Protein AF-A0A8H4QJ33-F1 (afdb_monomer)

Secondary structure (DSSP, 8-state):
-HHHHHHHHHHHHHHHHTS-TT-HHHHHHHHHHHHHHHHHHHHHHHHHHHHTT-PPP---------PPP-------PPPPP------HHHHHHHHHHHHHHH--S-EEHHHHHHHHHHHHHS---HHHHHHHHHHHHHH-EE--S-HHHHHHHHHHHSTT---THHHHHHHHHHHHHT---HHHHHHHHHHHHHS---SSHHHHHHHHHHHHHHHHHHHHHHHH--HHHHHHHHHHHHHHH-GGGGGS---HHHHHHHHHHHHHHHHHHHHHHHHHHHHHHHTHHHHH-TTT-----TTT---SS-TTHHHHHHHHHHHSPPPPHHHHHHHHHHHHHHHHHHS-HHHHHHHHHHHHHS---

Sequence (361 aa):
MAASLQAARDEITASIQALPPDSTPGKKQAIKSLFILSKSVYRHMSRVLQESGIEEPPSEVGEEGPHQETAEDHDSDPPAEERDERSQPQKIYDDALAIYNEKDNAITMDEFITILVQNNAVRTTLAVKETMGLVYLLRGYWGGDDVEDLRKKITSRLSADRTIAHDEVYSKSITNESNNDVVDKLLTREKIMVQCEHGSILSGFLNAVLGSIQCICFAKEWAKLHKREKRDFVEKAFEQYDPDFLSEAEDDTVIARKKVFKNRHKKVITSRNELLKMFEKFHCAVLMDPYWMPKASYELGGLGRTKHFAATWDLISTNCDDLSYEEAERNQDAFTQVMDVLLSKDAYLYIRRFLQQNPYM

Organism: NCBI:txid84607

Radius of gyration: 24.25 Å; Cα contacts (8 Å, |Δi|>4): 284; chains: 1; bounding box: 64×66×58 Å

pLDDT: mean 79.23, std 17.55, range [32.62, 97.12]

Mean predicted aligned error: 13.38 Å

Foldseek 3Di:
DVVVVVVLVVVLVVVVVPQDDDDPVSVVVNVVVVVVVVVVVVVVVCVVCVVVVNDDDDDPPDDPDDDDDDDDDDDDDDPDDPPPPPDLLNVLLVLLVVVLVVPLAAQELLNLLVQLVVVVVDDDDQSVLSSVLSNNLSRFHFADPDLVVSLVSCPPSFPPDLDPQVVVLVVLVVVLVPDPPLLVSLVSLLCSLVPQDAPGSLSLLSSLLSNLLSLLVSLVSVVVDDPVSVVVSLVVNLCVVPVCLVVDDDDPVVVVSSVLLVLLVVLSSVLSVLSNVSCLQRNLSLSSRPSNGADRDSVVSDGSHDPCVVVSSVCCVPPPDGDDPVSNVSNVVNNLSVCVSRDDPSSSVSVVVSCVVPPHD

Solvent-accessible surface area (backbone atoms only — not comparable to full-atom values): 21037 Å² total; per-residue (Å²): 110,73,73,60,58,48,52,55,50,52,55,51,52,54,59,60,70,70,55,75,92,90,42,78,68,52,55,58,50,51,52,51,49,52,52,54,46,50,55,49,52,49,54,50,49,54,49,56,35,51,75,66,73,45,82,75,76,88,78,84,78,79,78,88,69,91,79,78,91,78,90,84,88,88,87,82,81,75,85,77,72,90,66,78,80,65,51,68,31,54,47,43,49,53,56,18,50,54,56,31,73,77,46,86,56,52,38,39,59,72,54,49,57,49,48,60,54,45,69,77,70,55,94,70,55,54,62,58,44,47,25,53,41,49,31,45,50,74,40,29,39,38,55,72,97,46,68,66,58,51,43,52,56,49,29,87,77,57,56,92,48,85,68,74,68,62,59,59,54,46,52,53,49,59,57,42,73,71,47,86,51,64,58,62,33,48,52,49,46,54,52,58,61,71,69,66,82,64,94,29,71,64,44,44,48,53,52,32,37,52,37,40,51,48,33,34,54,44,34,64,50,57,70,71,50,51,78,62,58,54,47,57,38,54,51,58,52,45,46,71,74,42,62,66,59,83,79,51,78,94,42,74,68,53,52,50,52,54,51,54,49,52,56,24,48,53,50,34,56,49,54,22,46,50,52,36,54,46,31,71,54,49,40,41,29,49,59,67,38,85,62,63,46,81,54,46,39,81,83,79,58,45,61,77,61,51,99,41,47,69,60,30,48,53,49,46,71,70,73,45,82,72,64,52,71,69,54,48,51,39,15,40,50,24,48,50,54,54,39,65,68,73,46,55,74,67,53,39,51,52,53,52,52,50,44,73,76,57,61,90,130

Structure (mmCIF, N/CA/C/O backbone):
data_AF-A0A8H4QJ33-F1
#
_entry.id   AF-A0A8H4QJ33-F1
#
loop_
_atom_site.group_PDB
_atom_site.id
_atom_site.type_symbol
_atom_site.label_atom_id
_atom_site.label_alt_id
_atom_site.label_comp_id
_atom_site.label_asym_id
_atom_site.label_entity_id
_atom_site.label_seq_id
_atom_site.pdbx_PDB_ins_code
_atom_site.Cartn_x
_atom_site.Cartn_y
_atom_site.Cartn_z
_atom_site.occupancy
_atom_site.B_iso_or_equiv
_atom_site.auth_seq_id
_atom_site.auth_comp_id
_atom_site.auth_asym_id
_atom_site.auth_atom_id
_atom_site.pdbx_PDB_model_num
ATOM 1 N N . MET A 1 1 ? 19.695 -24.576 31.563 1.00 54.72 1 MET A N 1
ATOM 2 C CA . MET A 1 1 ? 19.458 -23.501 30.572 1.00 54.72 1 MET A CA 1
ATOM 3 C C . MET A 1 1 ? 20.459 -22.346 30.703 1.00 54.72 1 MET A C 1
ATOM 5 O O . MET A 1 1 ? 21.390 -22.322 29.914 1.00 54.72 1 MET A O 1
ATOM 9 N N . ALA A 1 2 ? 20.355 -21.449 31.698 1.00 51.28 2 ALA A N 1
ATOM 10 C CA . ALA A 1 2 ? 21.180 -20.225 31.777 1.00 51.28 2 ALA A CA 1
ATOM 11 C C . ALA A 1 2 ? 22.707 -20.440 31.643 1.00 51.28 2 ALA A C 1
ATOM 13 O O . ALA A 1 2 ? 23.344 -19.774 30.834 1.00 51.28 2 ALA A O 1
ATOM 14 N N . ALA A 1 3 ? 23.285 -21.416 32.355 1.00 57.72 3 ALA A N 1
ATOM 15 C CA . ALA A 1 3 ? 24.723 -21.710 32.284 1.00 57.72 3 ALA A CA 1
ATOM 16 C C . ALA A 1 3 ? 25.202 -22.195 30.895 1.00 57.72 3 ALA A C 1
ATOM 18 O O . ALA A 1 3 ? 26.327 -21.913 30.500 1.00 57.72 3 ALA A O 1
ATOM 19 N N . SER A 1 4 ? 24.345 -22.887 30.137 1.00 56.19 4 SER A N 1
ATOM 20 C CA . SER A 1 4 ? 24.660 -23.378 28.784 1.00 56.19 4 SER A CA 1
ATOM 21 C C . SER A 1 4 ? 24.602 -22.249 27.747 1.00 56.19 4 SER A C 1
ATOM 23 O O . SER A 1 4 ? 25.496 -22.139 26.910 1.00 56.19 4 SER A O 1
ATOM 25 N N . LEU A 1 5 ? 23.618 -21.348 27.861 1.00 52.12 5 LEU A N 1
ATOM 26 C CA . LEU A 1 5 ? 23.546 -20.138 27.032 1.00 52.12 5 LEU A CA 1
ATOM 27 C C . LEU A 1 5 ? 24.722 -19.188 27.299 1.00 52.12 5 LEU A C 1
ATOM 29 O O . LEU A 1 5 ? 25.240 -18.581 26.365 1.00 52.12 5 LEU A O 1
ATOM 33 N N . GLN A 1 6 ? 25.170 -19.089 28.555 1.00 60.59 6 GLN A N 1
ATOM 34 C CA . GLN A 1 6 ? 26.344 -18.296 28.913 1.00 60.59 6 GLN A CA 1
ATOM 35 C C . GLN A 1 6 ? 27.631 -18.898 28.322 1.00 60.59 6 GLN A C 1
ATOM 37 O O . GLN A 1 6 ? 28.373 -18.176 27.665 1.00 60.59 6 GLN A O 1
ATOM 42 N N . ALA A 1 7 ? 27.842 -20.216 28.430 1.00 66.12 7 ALA A N 1
ATOM 43 C CA . ALA A 1 7 ? 28.990 -20.883 27.808 1.00 66.12 7 ALA A CA 1
ATOM 44 C C . ALA A 1 7 ? 29.045 -20.672 26.279 1.00 66.12 7 ALA A C 1
ATOM 46 O O . ALA A 1 7 ? 30.092 -20.307 25.746 1.00 66.12 7 ALA A O 1
ATOM 47 N N . ALA A 1 8 ? 27.909 -20.807 25.583 1.00 58.03 8 ALA A N 1
ATOM 48 C CA . ALA A 1 8 ? 27.827 -20.543 24.144 1.00 58.03 8 ALA A CA 1
ATOM 49 C C . ALA A 1 8 ? 28.127 -19.070 23.793 1.00 58.03 8 ALA A C 1
ATOM 51 O O . ALA A 1 8 ? 28.795 -18.784 22.799 1.00 58.03 8 ALA A O 1
ATOM 52 N N . ARG A 1 9 ? 27.670 -18.117 24.617 1.00 61.12 9 ARG A N 1
ATOM 53 C CA . ARG A 1 9 ? 27.972 -16.683 24.459 1.00 61.12 9 ARG A CA 1
ATOM 54 C C . ARG A 1 9 ? 29.461 -16.378 24.638 1.00 61.12 9 ARG A C 1
ATOM 56 O O . ARG A 1 9 ? 30.003 -15.542 23.910 1.00 61.12 9 ARG A O 1
ATOM 63 N N . ASP A 1 10 ? 30.114 -17.033 25.588 1.00 67.88 10 ASP A N 1
ATOM 64 C CA . ASP A 1 10 ? 31.530 -16.810 25.880 1.00 67.88 10 ASP A CA 1
ATOM 65 C C . ASP A 1 10 ? 32.419 -17.395 24.764 1.00 67.88 10 ASP A C 1
ATOM 67 O O . ASP A 1 10 ? 33.342 -16.723 24.297 1.00 67.88 10 ASP A O 1
ATOM 71 N N . GLU A 1 11 ? 32.060 -18.564 24.219 1.00 67.38 11 GLU A N 1
ATOM 72 C CA . GLU A 1 11 ? 32.696 -19.166 23.033 1.00 67.38 11 GLU A CA 1
ATOM 73 C C . GLU A 1 11 ? 32.548 -18.289 21.770 1.00 67.38 11 GLU A C 1
ATOM 75 O O . GLU A 1 11 ? 33.516 -18.088 21.027 1.00 67.38 11 GLU A O 1
ATOM 80 N N . ILE A 1 12 ? 31.367 -17.690 21.555 1.00 57.34 12 ILE A N 1
ATOM 81 C CA . ILE A 1 12 ? 31.127 -16.694 20.491 1.00 57.34 12 ILE A CA 1
ATOM 82 C C . ILE A 1 12 ? 32.044 -15.481 20.662 1.00 57.34 12 ILE A C 1
ATOM 84 O O . ILE A 1 12 ? 32.673 -15.032 19.702 1.00 57.34 12 ILE A O 1
ATOM 88 N N . THR A 1 13 ? 32.116 -14.945 21.880 1.00 62.53 13 THR A N 1
ATOM 89 C CA . THR A 1 13 ? 32.862 -13.716 22.175 1.00 62.53 13 THR A CA 1
ATOM 90 C C . THR A 1 13 ? 34.360 -13.922 21.940 1.00 62.53 13 THR A C 1
ATOM 92 O O . THR A 1 13 ? 34.984 -13.113 21.252 1.00 62.53 13 THR A O 1
ATOM 95 N N . ALA A 1 14 ? 34.913 -15.047 22.404 1.00 69.75 14 ALA A N 1
ATOM 96 C CA . ALA A 1 14 ? 36.293 -15.444 22.133 1.00 69.75 14 ALA A CA 1
ATOM 97 C C . ALA A 1 14 ? 36.563 -15.645 20.628 1.00 69.75 14 ALA A C 1
ATOM 99 O O . ALA A 1 14 ? 37.564 -15.152 20.106 1.00 69.75 14 ALA A O 1
ATOM 100 N N . SER A 1 15 ? 35.648 -16.302 19.905 1.00 62.09 15 SER A N 1
ATOM 101 C CA . SER A 1 15 ? 35.792 -16.556 18.462 1.00 62.09 15 SER A CA 1
ATOM 102 C C . SER A 1 15 ? 35.784 -15.276 17.620 1.00 62.09 15 SER A C 1
ATOM 104 O O . SER A 1 15 ? 36.485 -15.200 16.614 1.00 62.09 15 SER A O 1
ATOM 106 N N . ILE A 1 16 ? 35.015 -14.258 18.024 1.00 56.84 16 ILE A N 1
ATOM 107 C CA . ILE A 1 16 ? 34.988 -12.946 17.360 1.00 56.84 16 ILE A CA 1
ATOM 108 C C . ILE A 1 16 ? 36.262 -12.148 17.677 1.00 56.84 16 ILE A C 1
ATOM 110 O O . ILE A 1 16 ? 36.836 -11.540 16.776 1.00 56.84 16 ILE A O 1
ATOM 114 N N . GLN A 1 17 ? 36.732 -12.177 18.928 1.00 69.12 17 GLN A N 1
ATOM 115 C CA . GLN A 1 17 ? 37.957 -11.481 19.351 1.00 69.12 17 GLN A CA 1
ATOM 116 C C . GLN A 1 17 ? 39.239 -12.066 18.734 1.00 69.12 17 GLN A C 1
ATOM 118 O O . GLN A 1 17 ? 40.236 -11.357 18.620 1.00 69.12 17 GLN A O 1
ATOM 123 N N . ALA A 1 18 ? 39.218 -13.331 18.306 1.00 68.62 18 ALA A N 1
ATOM 124 C CA . ALA A 1 18 ? 40.344 -13.994 17.648 1.00 68.62 18 ALA A CA 1
ATOM 125 C C . ALA A 1 18 ? 40.516 -13.641 16.151 1.00 68.62 18 ALA A C 1
ATOM 127 O O . ALA A 1 18 ? 41.489 -14.077 15.533 1.00 68.62 18 ALA A O 1
ATOM 128 N N . LEU A 1 19 ? 39.595 -12.883 15.541 1.00 56.78 19 LEU A N 1
ATOM 129 C CA . LEU A 1 19 ? 39.670 -12.526 14.119 1.00 56.78 19 LEU A CA 1
ATOM 130 C C . LEU A 1 19 ? 40.544 -11.275 13.890 1.00 56.78 19 LEU A C 1
ATOM 132 O O . LEU A 1 19 ? 40.296 -10.240 14.511 1.00 56.78 19 LEU A O 1
ATOM 136 N N . PRO A 1 20 ? 41.532 -11.312 12.970 1.00 60.28 20 PRO A N 1
ATOM 137 C CA . PRO A 1 20 ? 42.346 -10.141 12.652 1.00 60.28 20 PRO A CA 1
ATOM 138 C C . PRO A 1 20 ? 41.511 -9.068 11.920 1.00 60.28 20 PRO A C 1
ATOM 140 O O . PRO A 1 20 ? 40.704 -9.419 11.052 1.00 60.28 20 PRO A O 1
ATOM 143 N N . PRO A 1 21 ? 41.715 -7.769 12.219 1.00 54.47 21 PRO A N 1
ATOM 144 C CA . PRO A 1 21 ? 40.775 -6.705 11.846 1.00 54.47 21 PRO A CA 1
ATOM 145 C C . PRO A 1 21 ? 40.617 -6.464 10.334 1.00 54.47 21 PRO A C 1
ATOM 147 O O . PRO A 1 21 ? 39.523 -6.115 9.894 1.00 54.47 21 PRO A O 1
ATOM 150 N N . ASP A 1 22 ? 41.661 -6.701 9.530 1.00 55.06 22 ASP A N 1
ATOM 151 C CA . ASP A 1 22 ? 41.742 -6.229 8.135 1.00 55.06 22 ASP A CA 1
ATOM 152 C C . ASP A 1 22 ? 41.846 -7.349 7.083 1.00 55.06 22 ASP A C 1
ATOM 154 O O . ASP A 1 22 ? 42.690 -7.317 6.187 1.00 55.06 22 ASP A O 1
ATOM 158 N N . SER A 1 23 ? 40.969 -8.360 7.144 1.00 47.09 23 SER A N 1
ATOM 159 C CA . SER A 1 23 ? 40.828 -9.317 6.033 1.00 47.09 23 SER A CA 1
ATOM 160 C C . SER A 1 23 ? 39.389 -9.433 5.514 1.00 47.09 23 SER A C 1
ATOM 162 O O . SER A 1 23 ? 38.481 -9.949 6.167 1.00 47.09 23 SER A O 1
ATOM 164 N N . THR A 1 24 ? 39.174 -8.997 4.270 1.00 52.69 24 THR A N 1
ATOM 165 C CA . THR A 1 24 ? 37.904 -9.155 3.538 1.00 52.69 24 THR A CA 1
ATOM 166 C C . THR A 1 24 ? 37.461 -10.625 3.393 1.00 52.69 24 THR A C 1
ATOM 168 O O . THR A 1 24 ? 36.260 -10.885 3.518 1.00 52.69 24 THR A O 1
ATOM 171 N N . PRO A 1 25 ? 38.371 -11.614 3.214 1.00 46.88 25 PRO A N 1
ATOM 172 C CA . PRO A 1 25 ? 38.032 -13.037 3.335 1.00 46.88 25 PRO A CA 1
ATOM 173 C C . PRO A 1 25 ? 37.468 -13.410 4.716 1.00 46.88 25 PRO A C 1
ATOM 175 O O . PRO A 1 25 ? 36.503 -14.174 4.802 1.00 46.88 25 PRO A O 1
ATOM 178 N N . GLY A 1 26 ? 38.003 -12.806 5.785 1.00 53.81 26 GLY A N 1
ATOM 179 C CA . GLY A 1 26 ? 37.569 -13.011 7.165 1.00 53.81 26 GLY A CA 1
ATOM 180 C C . GLY A 1 26 ? 36.094 -12.684 7.393 1.00 53.81 26 GLY A C 1
ATOM 181 O O . GLY A 1 26 ? 35.422 -13.432 8.094 1.00 53.81 26 GLY A O 1
ATOM 182 N N . LYS A 1 27 ? 35.531 -11.659 6.732 1.00 54.12 27 LYS A N 1
ATOM 183 C CA . LYS A 1 27 ? 34.088 -11.351 6.837 1.00 54.12 27 LYS A CA 1
ATOM 184 C C . LYS A 1 27 ? 33.202 -12.470 6.278 1.00 54.12 27 LYS A C 1
ATOM 186 O O . LYS A 1 27 ? 32.233 -12.853 6.929 1.00 54.12 27 LYS A O 1
ATOM 191 N N . LYS A 1 28 ? 33.537 -13.048 5.116 1.00 51.91 28 LYS A N 1
ATOM 192 C CA . LYS A 1 28 ? 32.779 -14.189 4.556 1.00 51.91 28 LYS A CA 1
ATOM 193 C C . LYS A 1 28 ? 32.903 -15.433 5.438 1.00 51.91 28 LYS A C 1
ATOM 195 O O . LYS A 1 28 ? 31.918 -16.142 5.633 1.00 51.91 28 LYS A O 1
ATOM 200 N N . GLN A 1 29 ? 34.087 -15.680 5.998 1.00 55.84 29 GLN A N 1
ATOM 201 C CA . GLN A 1 29 ? 34.311 -16.815 6.891 1.00 55.84 29 GLN A CA 1
ATOM 202 C C . GLN A 1 29 ? 33.610 -16.630 8.248 1.00 55.84 29 GLN A C 1
ATOM 204 O O . GLN A 1 29 ? 32.976 -17.568 8.717 1.00 55.84 29 GLN A O 1
ATOM 209 N N . ALA A 1 30 ? 33.604 -15.420 8.814 1.00 57.41 30 ALA A N 1
ATOM 210 C CA . ALA A 1 30 ? 32.855 -15.076 10.023 1.00 57.41 30 ALA A CA 1
ATOM 211 C C . ALA A 1 30 ? 31.337 -15.229 9.832 1.00 57.41 30 ALA A C 1
ATOM 213 O O . ALA A 1 30 ? 30.679 -15.830 10.676 1.00 57.41 30 ALA A O 1
ATOM 214 N N . ILE A 1 31 ? 30.782 -14.774 8.700 1.00 60.31 31 ILE A N 1
ATOM 215 C CA . ILE A 1 31 ? 29.364 -14.989 8.353 1.00 60.31 31 ILE A CA 1
ATOM 216 C C . ILE A 1 31 ? 29.055 -16.490 8.235 1.00 60.31 31 ILE A C 1
ATOM 218 O O . ILE A 1 31 ? 28.048 -16.953 8.771 1.00 60.31 31 ILE A O 1
ATOM 222 N N . LYS A 1 32 ? 29.933 -17.276 7.595 1.00 61.69 32 LYS A N 1
ATOM 223 C CA . LYS A 1 32 ? 29.770 -18.734 7.487 1.00 61.69 32 LYS A CA 1
ATOM 224 C C . LYS A 1 32 ? 29.822 -19.419 8.859 1.00 61.69 32 LYS A C 1
ATOM 226 O O . LYS A 1 32 ? 28.987 -20.279 9.126 1.00 61.69 32 LYS A O 1
ATOM 231 N N . SER A 1 33 ? 30.738 -19.014 9.740 1.00 59.06 33 SER A N 1
ATOM 232 C CA . SER A 1 33 ? 30.821 -19.514 11.119 1.00 59.06 33 SER A CA 1
ATOM 233 C C . SER A 1 33 ? 29.584 -19.141 11.939 1.00 59.06 33 SER A C 1
ATOM 235 O O . SER A 1 33 ? 29.013 -20.013 12.583 1.00 59.06 33 SER A O 1
ATOM 237 N N . LEU A 1 34 ? 29.104 -17.894 11.857 1.00 58.44 34 LEU A N 1
ATOM 238 C CA . LEU A 1 34 ? 27.863 -17.450 12.506 1.00 58.44 34 LEU A CA 1
ATOM 239 C C . LEU A 1 34 ? 26.637 -18.241 12.020 1.00 58.44 34 LEU A C 1
ATOM 241 O O . LEU A 1 34 ? 25.768 -18.565 12.824 1.00 58.44 34 LEU A O 1
ATOM 245 N N . PHE A 1 35 ? 26.574 -18.595 10.733 1.00 60.53 35 PHE A N 1
ATOM 246 C CA . PHE A 1 35 ? 25.488 -19.400 10.162 1.00 60.53 35 PHE A CA 1
ATOM 247 C C . PHE A 1 35 ? 25.551 -20.883 10.570 1.00 60.53 35 PHE A C 1
ATOM 249 O O . PHE A 1 35 ? 24.529 -21.492 10.884 1.00 60.53 35 PHE A O 1
ATOM 256 N N . ILE A 1 36 ? 26.749 -21.475 10.610 1.00 66.75 36 ILE A N 1
ATOM 257 C CA . ILE A 1 36 ? 26.945 -22.838 11.132 1.00 66.75 36 ILE A CA 1
ATOM 258 C C . ILE A 1 36 ? 26.574 -22.885 12.620 1.00 66.75 36 ILE A C 1
ATOM 260 O O . ILE A 1 36 ? 25.891 -23.810 13.064 1.00 66.75 36 ILE A O 1
ATOM 264 N N . LEU A 1 37 ? 26.976 -21.866 13.381 1.00 57.16 37 LEU A N 1
ATOM 265 C CA . LEU A 1 37 ? 26.714 -21.786 14.810 1.00 57.16 37 LEU A CA 1
ATOM 266 C C . LEU A 1 37 ? 25.237 -21.516 15.118 1.00 57.16 37 LEU A C 1
ATOM 268 O O . LEU A 1 37 ? 24.698 -22.150 16.018 1.00 57.16 37 LEU A O 1
ATOM 272 N N . SER A 1 38 ? 24.544 -20.670 14.348 1.00 56.78 38 SER A N 1
ATOM 273 C CA . SER A 1 38 ? 23.099 -20.468 14.519 1.00 56.78 38 SER A CA 1
ATOM 274 C C . SER A 1 38 ? 22.300 -21.738 14.208 1.00 56.78 38 SER A C 1
ATOM 276 O O . SER A 1 38 ? 21.395 -22.074 14.971 1.00 56.78 38 SER A O 1
ATOM 278 N N . LYS A 1 39 ? 22.691 -22.518 13.183 1.00 61.94 39 LYS A N 1
ATOM 279 C CA . LYS A 1 39 ? 22.152 -23.874 12.959 1.00 61.94 39 LYS A CA 1
ATOM 280 C C . LYS A 1 39 ? 22.453 -24.820 14.135 1.00 61.94 39 LYS A C 1
ATOM 282 O O . LYS A 1 39 ? 21.601 -25.638 14.471 1.00 61.94 39 LYS A O 1
ATOM 287 N N . SER A 1 40 ? 23.621 -24.716 14.774 1.00 60.09 40 SER A N 1
ATOM 288 C CA . SER A 1 40 ? 23.974 -25.523 15.957 1.00 60.09 40 SER A CA 1
ATOM 289 C C . SER A 1 40 ? 23.120 -25.169 17.183 1.00 60.09 40 SER A C 1
ATOM 291 O O . SER A 1 40 ? 22.519 -26.053 17.792 1.00 60.09 40 SER A O 1
ATOM 293 N N . VAL A 1 41 ? 22.991 -23.874 17.494 1.00 64.19 41 VAL A N 1
ATOM 294 C CA . VAL A 1 41 ? 22.154 -23.361 18.593 1.00 64.19 41 VAL A CA 1
ATOM 295 C C . VAL A 1 41 ? 20.688 -23.732 18.376 1.00 64.19 41 VAL A C 1
ATOM 297 O O . VAL A 1 41 ? 20.061 -24.232 19.304 1.00 64.19 41 VAL A O 1
ATOM 300 N N . TYR A 1 42 ? 20.164 -23.578 17.154 1.00 63.53 42 TYR A N 1
ATOM 301 C CA . TYR A 1 42 ? 18.797 -23.983 16.818 1.00 63.53 42 TYR A CA 1
ATOM 302 C C . TYR A 1 42 ? 18.571 -25.482 17.069 1.00 63.53 42 TYR A C 1
ATOM 304 O O . TYR A 1 42 ? 17.695 -25.833 17.849 1.00 63.53 42 TYR A O 1
ATOM 312 N N . ARG A 1 43 ? 19.431 -26.368 16.538 1.00 66.19 43 ARG A N 1
ATOM 313 C CA . ARG A 1 43 ? 19.347 -27.821 16.805 1.00 66.19 43 ARG A CA 1
ATOM 314 C C . ARG A 1 43 ? 19.428 -28.165 18.293 1.00 66.19 43 ARG A C 1
ATOM 316 O O . ARG A 1 43 ? 18.792 -29.122 18.727 1.00 66.19 43 ARG A O 1
ATOM 323 N N . HIS A 1 44 ? 20.235 -27.438 19.067 1.00 59.94 44 HIS A N 1
ATOM 324 C CA . HIS A 1 44 ? 20.331 -27.658 20.508 1.00 59.94 44 HIS A CA 1
ATOM 325 C C . HIS A 1 44 ? 19.055 -27.210 21.232 1.00 59.94 44 HIS A C 1
ATOM 327 O O . HIS A 1 44 ? 18.569 -27.940 22.089 1.00 59.94 44 HIS A O 1
ATOM 333 N N . MET A 1 45 ? 18.474 -26.068 20.850 1.00 57.16 45 MET A N 1
ATOM 334 C CA . MET A 1 45 ? 17.190 -25.601 21.379 1.00 57.16 45 MET A CA 1
ATOM 335 C C . MET A 1 45 ? 16.044 -26.556 21.028 1.00 57.16 45 MET A C 1
ATOM 337 O O . MET A 1 45 ? 15.341 -26.974 21.942 1.00 57.16 45 MET A O 1
ATOM 341 N N . SER A 1 46 ? 15.917 -26.984 19.767 1.00 65.00 46 SER A N 1
ATOM 342 C CA . SER A 1 46 ? 14.937 -27.996 19.341 1.00 65.00 46 SER A CA 1
ATOM 343 C C . SER A 1 46 ? 15.075 -29.294 20.138 1.00 65.00 46 SER A C 1
ATOM 345 O O . SER A 1 46 ? 14.084 -29.818 20.636 1.00 65.00 46 SER A O 1
ATOM 347 N N . ARG A 1 47 ? 16.307 -29.784 20.355 1.00 66.38 47 ARG A N 1
ATOM 348 C CA . ARG A 1 47 ? 16.540 -30.973 21.191 1.00 66.38 47 ARG A CA 1
ATOM 349 C C . ARG A 1 47 ? 16.096 -30.756 22.640 1.00 66.38 47 ARG A C 1
ATOM 351 O O . ARG A 1 47 ? 15.440 -31.625 23.193 1.00 66.38 47 ARG A O 1
ATOM 358 N N . VAL A 1 48 ? 16.418 -29.612 23.244 1.00 63.88 48 VAL A N 1
ATOM 359 C CA . VAL A 1 48 ? 16.011 -29.293 24.625 1.00 63.88 48 VAL A CA 1
ATOM 360 C C . VAL A 1 48 ? 14.487 -29.163 24.751 1.00 63.88 48 VAL A C 1
ATOM 362 O O . VAL A 1 48 ? 13.932 -29.577 25.766 1.00 63.88 48 VAL A O 1
ATOM 365 N N . LEU A 1 49 ? 13.794 -28.636 23.736 1.00 56.41 49 LEU A N 1
ATOM 366 C CA . LEU A 1 49 ? 12.326 -28.585 23.692 1.00 56.41 49 LEU A CA 1
ATOM 367 C C . LEU A 1 49 ? 11.720 -29.993 23.579 1.00 56.41 49 LEU A C 1
ATOM 369 O O . LEU A 1 49 ? 10.840 -30.345 24.365 1.00 56.41 49 LEU A O 1
ATOM 373 N N . GLN A 1 50 ? 12.274 -30.827 22.696 1.00 63.88 50 GLN A N 1
ATOM 374 C CA . GLN A 1 50 ? 11.867 -32.220 22.506 1.00 63.88 50 GLN A CA 1
ATOM 375 C C . GLN A 1 50 ? 12.104 -33.074 23.770 1.00 63.88 50 GLN A C 1
ATOM 377 O O . GLN A 1 50 ? 11.224 -33.823 24.186 1.00 63.88 50 GLN A O 1
ATOM 382 N N . GLU A 1 51 ? 13.246 -32.902 24.446 1.00 65.94 51 GLU A N 1
ATOM 383 C CA . GLU A 1 51 ? 13.552 -33.508 25.757 1.00 65.94 51 GLU A CA 1
ATOM 384 C C . GLU A 1 51 ? 12.641 -32.981 26.886 1.00 65.94 51 GLU A C 1
ATOM 386 O O . GLU A 1 51 ? 12.456 -33.662 27.894 1.00 65.94 51 GLU A O 1
ATOM 391 N N . SER A 1 52 ? 12.040 -31.797 26.718 1.00 67.19 52 SER A N 1
ATOM 392 C CA . SER A 1 52 ? 11.076 -31.209 27.663 1.00 67.19 52 SER A CA 1
ATOM 393 C C . SER A 1 52 ? 9.626 -31.655 27.421 1.00 67.19 52 SER A C 1
ATOM 395 O O . SER A 1 52 ? 8.727 -31.169 28.106 1.00 67.19 52 SER A O 1
ATOM 397 N N . GLY A 1 53 ? 9.374 -32.547 26.454 1.00 61.59 53 GLY A N 1
ATOM 398 C CA . GLY A 1 53 ? 8.022 -32.986 26.087 1.00 61.59 53 GLY A CA 1
ATOM 399 C C . GLY A 1 53 ? 7.188 -31.913 25.376 1.00 61.59 53 GLY A C 1
ATOM 400 O O . GLY A 1 53 ? 5.964 -32.013 25.345 1.00 61.59 53 GLY A O 1
ATOM 401 N N . ILE A 1 54 ? 7.837 -30.879 24.830 1.00 56.97 54 ILE A N 1
ATOM 402 C CA . ILE A 1 54 ? 7.199 -29.822 24.044 1.00 56.97 54 ILE A CA 1
ATOM 403 C C . ILE A 1 54 ? 7.451 -30.151 22.572 1.00 56.97 54 ILE A C 1
ATOM 405 O O . ILE A 1 54 ? 8.557 -29.951 22.069 1.00 56.97 54 ILE A O 1
ATOM 409 N N . GLU A 1 55 ? 6.440 -30.685 21.887 1.00 43.06 55 GLU A N 1
ATOM 410 C CA . GLU A 1 55 ? 6.530 -30.971 20.453 1.00 43.06 55 GLU A CA 1
ATOM 411 C C . GLU A 1 55 ? 6.635 -29.660 19.655 1.00 43.06 55 GLU A C 1
ATOM 413 O O . GLU A 1 55 ? 5.745 -28.808 19.706 1.00 43.06 55 GLU A O 1
ATOM 418 N N . GLU A 1 56 ? 7.734 -29.482 18.913 1.00 46.78 56 GLU A N 1
ATOM 419 C CA . GLU A 1 56 ? 7.819 -28.426 17.901 1.00 46.78 56 GLU A CA 1
ATOM 420 C C . GLU A 1 56 ? 6.925 -28.790 16.699 1.00 46.78 56 GLU A C 1
ATOM 422 O O . GLU A 1 56 ? 6.931 -29.945 16.263 1.00 46.78 56 GLU A O 1
ATOM 427 N N . PRO A 1 57 ? 6.194 -27.826 16.104 1.00 40.81 57 PRO A N 1
ATOM 428 C CA . PRO A 1 57 ? 5.507 -28.058 14.839 1.00 40.81 57 PRO A CA 1
ATOM 429 C C . PRO A 1 57 ? 6.528 -28.361 13.722 1.00 40.81 57 PRO A C 1
ATOM 431 O O . PRO A 1 57 ? 7.640 -27.822 13.746 1.00 40.81 57 PRO A O 1
ATOM 434 N N . PRO A 1 58 ? 6.173 -29.190 12.720 1.00 37.19 58 PRO A N 1
ATOM 435 C CA . PRO A 1 58 ? 7.107 -29.636 11.690 1.00 37.19 58 PRO A CA 1
ATOM 436 C C . PRO A 1 58 ? 7.678 -28.459 10.887 1.00 37.19 58 PRO A C 1
ATOM 438 O O . PRO A 1 58 ? 6.972 -27.752 10.168 1.00 37.19 58 PRO A O 1
ATOM 441 N N . SER A 1 59 ? 8.990 -28.262 11.015 1.00 45.06 59 SER A N 1
ATOM 442 C CA . SER A 1 59 ? 9.737 -27.176 10.381 1.00 45.06 59 SER A CA 1
ATOM 443 C C . SER A 1 59 ? 10.222 -27.597 8.989 1.00 45.06 59 SER A C 1
ATOM 445 O O . SER A 1 59 ? 11.354 -28.056 8.820 1.00 45.06 59 SER A O 1
ATOM 447 N N . GLU A 1 60 ? 9.365 -27.449 7.973 1.00 42.38 60 GLU A N 1
ATOM 448 C CA . GLU A 1 60 ? 9.760 -27.578 6.562 1.00 42.38 60 GLU A CA 1
ATOM 449 C C . GLU A 1 60 ? 10.640 -26.388 6.134 1.00 42.38 60 GLU A C 1
ATOM 451 O O . GLU A 1 60 ? 10.195 -25.419 5.515 1.00 42.38 60 GLU A O 1
ATOM 456 N N . VAL A 1 61 ? 11.934 -26.458 6.459 1.00 39.19 61 VAL A N 1
ATOM 457 C CA . VAL A 1 61 ? 12.943 -25.532 5.927 1.00 39.19 61 VAL A CA 1
ATOM 458 C C . VAL A 1 61 ? 13.325 -25.967 4.511 1.00 39.19 61 VAL A C 1
ATOM 460 O O . VAL A 1 61 ? 14.327 -26.648 4.301 1.00 39.19 61 VAL A O 1
ATOM 463 N N . GLY A 1 62 ? 12.519 -25.559 3.530 1.00 35.38 62 GLY A N 1
ATOM 464 C CA . GLY A 1 62 ? 12.854 -25.691 2.112 1.00 35.38 62 GLY A CA 1
ATOM 465 C C . GLY A 1 62 ? 14.047 -24.807 1.731 1.00 35.38 62 GLY A C 1
ATOM 466 O O . GLY A 1 62 ? 13.898 -23.599 1.546 1.00 35.38 62 GLY A O 1
ATOM 467 N N . GLU A 1 63 ? 15.237 -25.400 1.605 1.00 38.47 63 GLU A N 1
ATOM 468 C CA . GLU A 1 63 ? 16.418 -24.739 1.037 1.00 38.47 63 GLU A CA 1
ATOM 469 C C . GLU A 1 63 ? 16.358 -24.767 -0.505 1.00 38.47 63 GLU A C 1
ATOM 471 O O . GLU A 1 63 ? 16.911 -25.665 -1.136 1.00 38.47 63 GLU A O 1
ATOM 476 N N . GLU A 1 64 ? 15.727 -23.769 -1.136 1.00 36.09 64 GLU A N 1
ATOM 477 C CA . GLU A 1 64 ? 15.859 -23.555 -2.590 1.00 36.09 64 GLU A CA 1
ATOM 478 C C . GLU A 1 64 ? 17.242 -22.956 -2.925 1.00 36.09 64 GLU A C 1
ATOM 480 O O . GLU A 1 64 ? 17.437 -21.740 -3.004 1.00 36.09 64 GLU A O 1
ATOM 485 N N . GLY A 1 65 ? 18.229 -23.838 -3.109 1.00 33.94 65 GLY A N 1
ATOM 486 C CA . GLY A 1 65 ? 19.485 -23.541 -3.804 1.00 33.94 65 GLY A CA 1
ATOM 487 C C . GLY A 1 65 ? 19.351 -23.701 -5.330 1.00 33.94 65 GLY A C 1
ATOM 488 O O . GLY A 1 65 ? 18.436 -24.377 -5.802 1.00 33.94 65 GLY A O 1
ATOM 489 N N . PRO A 1 66 ? 20.248 -23.101 -6.137 1.00 34.16 66 PRO A N 1
ATOM 490 C CA . PRO A 1 66 ? 20.149 -23.155 -7.593 1.00 34.16 66 PRO A CA 1
ATOM 491 C C . PRO A 1 66 ? 20.605 -24.521 -8.127 1.00 34.16 66 PRO A C 1
ATOM 493 O O . PRO A 1 66 ? 21.803 -24.798 -8.186 1.00 34.16 66 PRO A O 1
ATOM 496 N N . HIS A 1 67 ? 19.660 -25.362 -8.548 1.00 35.66 67 HIS A N 1
ATOM 497 C CA . HIS A 1 67 ? 19.978 -26.619 -9.223 1.00 35.66 67 HIS A CA 1
ATOM 498 C C . HIS A 1 67 ? 20.286 -26.412 -10.711 1.00 35.66 67 HIS A C 1
ATOM 500 O O . HIS A 1 67 ? 19.538 -25.763 -11.440 1.00 35.66 67 HIS A O 1
ATOM 506 N N . GLN A 1 68 ? 21.404 -26.995 -11.148 1.00 33.88 68 GLN A N 1
ATOM 507 C CA . GLN A 1 68 ? 21.704 -27.234 -12.558 1.00 33.88 68 GLN A CA 1
ATOM 508 C C . GLN A 1 68 ? 20.877 -28.425 -13.056 1.00 33.88 68 GLN A C 1
ATOM 510 O O . GLN A 1 68 ? 20.707 -29.405 -12.332 1.00 33.88 68 GLN A O 1
ATOM 515 N N . GLU A 1 69 ? 20.407 -28.353 -14.299 1.00 33.84 69 GLU A N 1
ATOM 516 C CA . GLU A 1 69 ? 19.762 -29.475 -14.981 1.00 33.84 69 GLU A CA 1
ATOM 517 C C . GLU A 1 69 ? 20.814 -30.500 -15.435 1.00 33.84 69 GLU A C 1
ATOM 519 O O . GLU A 1 69 ? 21.697 -30.181 -16.232 1.00 33.84 69 GLU A O 1
ATOM 524 N N . THR A 1 70 ? 20.678 -31.748 -14.989 1.00 32.62 70 THR A N 1
ATOM 525 C CA . THR A 1 70 ? 21.189 -32.933 -15.696 1.00 32.62 70 THR A CA 1
ATOM 526 C C . THR A 1 70 ? 20.109 -34.006 -15.657 1.00 32.62 70 THR A C 1
ATOM 528 O O . THR A 1 70 ? 19.631 -34.349 -14.576 1.00 32.62 70 THR A O 1
ATOM 531 N N . ALA A 1 71 ? 19.710 -34.506 -16.824 1.00 40.94 71 ALA A N 1
ATOM 532 C CA . ALA A 1 71 ? 18.757 -35.604 -16.958 1.00 40.94 71 ALA A CA 1
ATOM 533 C C . ALA A 1 71 ? 19.435 -36.964 -16.719 1.00 40.94 71 ALA A C 1
ATOM 535 O O . ALA A 1 71 ? 20.609 -37.098 -17.054 1.00 40.94 71 ALA A O 1
ATOM 536 N N . GLU A 1 72 ? 18.689 -37.940 -16.185 1.00 34.91 72 GLU A N 1
ATOM 537 C CA . GLU A 1 72 ? 18.501 -39.296 -16.751 1.00 34.91 72 GLU A CA 1
ATOM 538 C C . GLU A 1 72 ? 17.672 -40.198 -15.799 1.00 34.91 72 GLU A C 1
ATOM 540 O O . GLU A 1 72 ? 18.065 -40.471 -14.671 1.00 34.91 72 GLU A O 1
ATOM 545 N N . ASP A 1 73 ? 16.493 -40.591 -16.291 1.00 35.22 73 ASP A N 1
ATOM 546 C CA . ASP A 1 73 ? 15.732 -41.847 -16.156 1.00 35.22 73 ASP A CA 1
ATOM 547 C C . ASP A 1 73 ? 15.643 -42.744 -14.885 1.00 35.22 73 ASP A C 1
ATOM 549 O O . ASP A 1 73 ? 16.614 -43.265 -14.343 1.00 35.22 73 ASP A O 1
ATOM 553 N N . HIS A 1 74 ? 14.371 -43.117 -14.651 1.00 34.75 74 HIS A N 1
ATOM 554 C CA . HIS A 1 74 ? 13.802 -44.414 -14.229 1.00 34.75 74 HIS A CA 1
ATOM 555 C C . HIS A 1 74 ? 13.620 -44.837 -12.742 1.00 34.75 74 HIS A C 1
ATOM 557 O O . HIS A 1 74 ? 14.535 -45.254 -12.039 1.00 34.75 74 HIS A O 1
ATOM 563 N N . ASP A 1 75 ? 12.318 -44.929 -12.416 1.00 37.59 75 ASP A N 1
ATOM 564 C CA . ASP A 1 75 ? 11.582 -46.024 -11.750 1.00 37.59 75 ASP A CA 1
ATOM 565 C C . ASP A 1 75 ? 11.195 -46.005 -10.252 1.00 37.59 75 ASP A C 1
ATOM 567 O O . ASP A 1 75 ? 11.994 -46.139 -9.330 1.00 37.59 75 ASP A O 1
ATOM 571 N N . SER A 1 76 ? 9.866 -46.104 -10.076 1.00 42.78 76 SER A N 1
ATOM 572 C CA . SER A 1 76 ? 9.103 -46.620 -8.924 1.00 42.78 76 SER A CA 1
ATOM 573 C C . SER A 1 76 ? 9.083 -45.815 -7.616 1.00 42.78 76 SER A C 1
ATOM 575 O O . SER A 1 76 ? 9.563 -46.271 -6.580 1.00 42.78 76 SER A O 1
ATOM 577 N N . ASP A 1 77 ? 8.349 -44.698 -7.630 1.00 38.03 77 ASP A N 1
ATOM 578 C CA . ASP A 1 77 ? 7.712 -44.181 -6.411 1.00 38.03 77 ASP A CA 1
ATOM 579 C C . ASP A 1 77 ? 6.541 -45.091 -5.963 1.00 38.03 77 ASP A C 1
ATOM 581 O O . ASP A 1 77 ? 5.797 -45.609 -6.807 1.00 38.03 77 ASP A O 1
ATOM 585 N N . PRO A 1 78 ? 6.341 -45.301 -4.645 1.00 43.03 78 PRO A N 1
ATOM 586 C CA . PRO A 1 78 ? 5.162 -45.981 -4.107 1.00 43.03 78 PRO A CA 1
ATOM 587 C C . PRO A 1 78 ? 3.890 -45.135 -4.319 1.00 43.03 78 PRO A C 1
ATOM 589 O O . PRO A 1 78 ? 3.991 -43.924 -4.530 1.00 43.03 78 PRO A O 1
ATOM 592 N N . PRO A 1 79 ? 2.679 -45.727 -4.247 1.00 43.44 79 PRO A N 1
ATOM 593 C CA . PRO A 1 79 ? 1.443 -44.968 -4.405 1.00 43.44 79 PRO A CA 1
ATOM 594 C C . PRO A 1 79 ? 1.381 -43.854 -3.359 1.00 43.44 79 PRO A C 1
ATOM 596 O O . PRO A 1 79 ? 1.440 -44.122 -2.158 1.00 43.44 79 PRO A O 1
ATOM 599 N N . ALA A 1 80 ? 1.273 -42.612 -3.831 1.00 51.81 80 ALA A N 1
ATOM 600 C CA . ALA A 1 80 ? 1.106 -41.462 -2.965 1.00 51.81 80 ALA A CA 1
ATOM 601 C C . ALA A 1 80 ? -0.154 -41.655 -2.114 1.00 51.81 80 ALA A C 1
ATOM 603 O O . ALA A 1 80 ? -1.255 -41.811 -2.643 1.00 51.81 80 ALA A O 1
ATOM 604 N N . GLU A 1 81 ? 0.023 -41.650 -0.793 1.00 45.88 81 GLU A N 1
ATOM 605 C CA . GLU A 1 81 ? -1.082 -41.486 0.146 1.00 45.88 81 GLU A CA 1
ATOM 606 C C . GLU A 1 81 ? -1.863 -40.223 -0.240 1.00 45.88 81 GLU A C 1
ATOM 608 O O 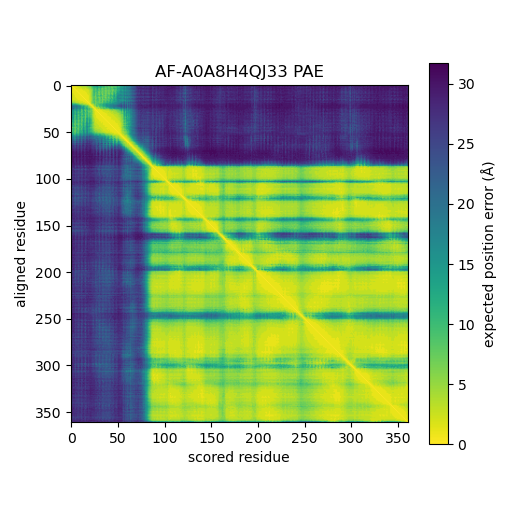. GLU A 1 81 ? -1.249 -39.214 -0.602 1.00 45.88 81 GLU A O 1
ATOM 613 N N . GLU A 1 82 ? -3.196 -40.277 -0.162 1.00 43.34 82 GLU A N 1
ATOM 614 C CA . GLU A 1 82 ? -4.107 -39.173 -0.494 1.00 43.34 82 GLU A CA 1
ATOM 615 C C . GLU A 1 82 ? -3.889 -37.976 0.454 1.00 43.34 82 GLU A C 1
ATOM 617 O O . GLU A 1 82 ? -4.628 -37.745 1.413 1.00 43.34 82 GLU A O 1
ATOM 622 N N . ARG A 1 83 ? -2.834 -37.197 0.195 1.00 46.03 83 ARG A N 1
ATOM 623 C CA . ARG A 1 83 ? -2.571 -35.912 0.839 1.00 46.03 83 ARG A CA 1
ATOM 624 C C . ARG A 1 83 ? -3.603 -34.916 0.330 1.00 46.03 83 ARG A C 1
ATOM 626 O O . ARG A 1 83 ? -3.376 -34.337 -0.724 1.00 46.03 83 ARG A O 1
ATOM 633 N N . ASP A 1 84 ? -4.689 -34.749 1.093 1.00 47.69 84 ASP A N 1
ATOM 634 C CA . ASP A 1 84 ? -5.759 -33.739 0.957 1.00 47.69 84 ASP A CA 1
ATOM 635 C C . ASP A 1 84 ? -5.367 -32.597 -0.005 1.00 47.69 84 ASP A C 1
ATOM 637 O O . ASP A 1 84 ? -4.701 -31.635 0.390 1.00 47.69 84 ASP A O 1
ATOM 641 N N . GLU A 1 85 ? -5.705 -32.752 -1.296 1.00 46.59 85 GLU A N 1
ATOM 642 C CA . GLU A 1 85 ? -5.141 -31.974 -2.416 1.00 46.59 85 GLU A CA 1
ATOM 643 C C . GLU A 1 85 ? -5.712 -30.544 -2.510 1.00 46.59 85 GLU A C 1
ATOM 645 O O . GLU A 1 85 ? -5.901 -29.978 -3.592 1.00 46.59 85 GLU A O 1
ATOM 650 N N . ARG A 1 86 ? -5.984 -29.901 -1.370 1.00 59.53 86 ARG A N 1
ATOM 651 C CA . ARG A 1 86 ? -6.331 -28.481 -1.353 1.00 59.53 86 ARG A CA 1
ATOM 652 C C . ARG A 1 86 ? -5.146 -27.681 -1.858 1.00 59.53 86 ARG A C 1
ATOM 654 O O . ARG A 1 86 ? -4.083 -27.623 -1.237 1.00 59.53 86 ARG A O 1
ATOM 661 N N . SER A 1 87 ? -5.356 -27.009 -2.985 1.00 83.81 87 SER A N 1
ATOM 662 C CA . SER A 1 87 ? -4.386 -26.051 -3.499 1.00 83.81 87 SER A CA 1
ATOM 663 C C . SER A 1 87 ? -4.038 -25.021 -2.412 1.00 83.81 87 SER A C 1
ATOM 665 O O . SER A 1 87 ? -4.907 -24.573 -1.664 1.00 83.81 87 SER A O 1
ATOM 667 N N . GLN A 1 88 ? -2.766 -24.619 -2.329 1.00 86.38 88 GLN A N 1
ATOM 668 C CA . GLN A 1 88 ? -2.297 -23.620 -1.356 1.00 86.38 88 GLN A CA 1
ATOM 669 C C . GLN A 1 88 ? -3.168 -22.337 -1.295 1.00 86.38 88 GLN A C 1
ATOM 671 O O . GLN A 1 88 ? -3.421 -21.878 -0.183 1.00 86.38 88 GLN A O 1
ATOM 676 N N . PRO A 1 89 ? -3.692 -21.779 -2.414 1.00 90.56 89 PRO A N 1
ATOM 677 C CA . PRO A 1 89 ? -4.683 -20.699 -2.370 1.00 90.56 89 PRO A CA 1
ATOM 678 C C . PRO A 1 89 ? -5.930 -21.016 -1.535 1.00 90.56 89 PRO A C 1
ATOM 680 O O . PRO A 1 89 ? -6.309 -20.213 -0.684 1.00 90.56 89 PRO A O 1
ATOM 683 N N . GLN A 1 90 ? -6.536 -22.190 -1.752 1.00 92.69 90 GLN A N 1
ATOM 684 C CA . GLN A 1 90 ? -7.738 -22.621 -1.036 1.00 92.69 90 GLN A CA 1
ATOM 685 C C . GLN A 1 90 ? -7.449 -22.786 0.453 1.00 92.69 90 GLN A C 1
ATOM 687 O O . GLN A 1 90 ? -8.223 -22.312 1.272 1.00 92.69 90 GLN A O 1
ATOM 692 N N . LYS A 1 91 ? -6.301 -23.374 0.811 1.00 92.38 91 LYS A N 1
ATOM 693 C CA . LYS A 1 91 ? -5.909 -23.513 2.216 1.00 92.38 91 LYS A CA 1
ATOM 694 C C . LYS A 1 91 ? -5.776 -22.156 2.919 1.00 92.38 91 LYS A C 1
ATOM 696 O O . LYS A 1 91 ? -6.322 -21.984 3.998 1.00 92.38 91 LYS A O 1
ATOM 701 N N . ILE A 1 92 ? -5.092 -21.182 2.306 1.00 91.44 92 ILE A N 1
ATOM 702 C CA . ILE A 1 92 ? -4.932 -19.835 2.890 1.00 91.44 92 ILE A CA 1
ATOM 703 C C . ILE A 1 92 ? -6.296 -19.158 3.107 1.00 91.44 92 ILE A C 1
ATOM 705 O O . ILE A 1 92 ? -6.477 -18.465 4.108 1.00 91.44 92 ILE A O 1
ATOM 709 N N . TYR A 1 93 ? -7.240 -19.368 2.185 1.00 93.00 93 TYR A N 1
ATOM 710 C CA . TYR A 1 93 ? -8.611 -18.868 2.276 1.00 93.00 93 TYR A CA 1
ATOM 711 C C . TYR A 1 93 ? -9.425 -19.573 3.378 1.00 93.00 93 TYR A C 1
ATOM 713 O O . TYR A 1 93 ? -9.984 -18.898 4.241 1.00 93.00 93 TYR A O 1
ATOM 721 N N . ASP A 1 94 ? -9.429 -20.910 3.400 1.00 93.56 94 ASP A N 1
ATOM 722 C CA . ASP A 1 94 ? -10.118 -21.733 4.403 1.00 93.56 94 ASP A CA 1
ATOM 723 C C . ASP A 1 94 ? -9.609 -21.425 5.825 1.00 93.56 94 ASP A C 1
ATOM 725 O O . ASP A 1 94 ? -10.409 -21.203 6.736 1.00 93.56 94 ASP A O 1
ATOM 729 N N . ASP A 1 95 ? -8.283 -21.345 6.007 1.00 94.06 95 ASP A N 1
ATOM 730 C CA . ASP A 1 95 ? -7.637 -21.011 7.284 1.00 94.06 95 ASP A CA 1
ATOM 731 C C . ASP A 1 95 ? -8.038 -19.594 7.752 1.00 94.06 95 ASP A C 1
ATOM 733 O O . ASP A 1 95 ? -8.291 -19.372 8.939 1.00 94.06 95 ASP A O 1
ATOM 737 N N . ALA A 1 96 ? -8.136 -18.624 6.831 1.00 93.00 96 ALA A N 1
ATOM 738 C CA . ALA A 1 96 ? -8.561 -17.260 7.155 1.00 93.00 96 ALA A CA 1
ATOM 739 C C . ALA A 1 96 ? -10.044 -17.199 7.559 1.00 93.00 96 ALA A C 1
ATOM 741 O O . ALA A 1 96 ? -10.378 -16.539 8.544 1.00 93.00 96 ALA A O 1
ATOM 742 N N . LEU A 1 97 ? -10.925 -17.916 6.852 1.00 92.56 97 LEU A N 1
ATOM 743 C CA . LEU A 1 97 ? -12.340 -18.014 7.217 1.00 92.56 97 LEU A CA 1
ATOM 744 C C . LEU A 1 97 ? -12.545 -18.701 8.569 1.00 92.56 97 LEU A C 1
ATOM 746 O O . LEU A 1 97 ? -13.368 -18.243 9.358 1.00 92.56 97 LEU A O 1
ATOM 750 N N . ALA A 1 98 ? -11.801 -19.770 8.865 1.00 93.62 98 ALA A N 1
ATOM 751 C CA . ALA A 1 98 ? -11.888 -20.456 10.153 1.00 93.62 98 ALA A CA 1
ATOM 752 C C . ALA A 1 98 ? -11.577 -19.498 11.318 1.00 93.62 98 ALA A C 1
ATOM 754 O O . ALA A 1 98 ? -12.378 -19.367 12.243 1.00 93.62 98 ALA A O 1
ATOM 755 N N . ILE A 1 99 ? -10.469 -18.752 11.227 1.00 92.56 99 ILE A N 1
ATOM 756 C CA . ILE A 1 99 ? -10.068 -17.772 12.250 1.00 92.56 99 ILE A CA 1
ATOM 757 C C . ILE A 1 99 ? -11.057 -16.595 12.329 1.00 92.56 99 ILE A C 1
ATOM 759 O O . ILE A 1 99 ? -11.309 -16.084 13.421 1.00 92.56 99 ILE A O 1
ATOM 763 N N . TYR A 1 100 ? -11.609 -16.149 11.195 1.00 91.31 100 TYR A N 1
ATOM 764 C CA . TYR A 1 100 ? -12.629 -15.099 11.158 1.00 91.31 100 TYR A CA 1
ATOM 765 C C . TYR A 1 100 ? -13.909 -15.532 11.890 1.00 91.31 100 TYR A C 1
ATOM 767 O O . TYR A 1 100 ? -14.355 -14.828 12.794 1.00 91.31 100 TYR A O 1
ATOM 775 N N . ASN A 1 101 ? -14.425 -16.729 11.597 1.00 88.94 101 ASN A N 1
ATOM 776 C CA . ASN A 1 101 ? -15.631 -17.282 12.222 1.00 88.94 101 ASN A CA 1
ATOM 777 C C . ASN A 1 101 ? -15.480 -17.519 13.740 1.00 88.94 101 ASN A C 1
ATOM 779 O O . ASN A 1 101 ? -16.464 -17.468 14.475 1.00 88.94 101 ASN A O 1
ATOM 783 N N . GLU A 1 102 ? -14.260 -17.750 14.239 1.00 89.94 102 GLU A N 1
ATOM 784 C CA . GLU A 1 102 ? -13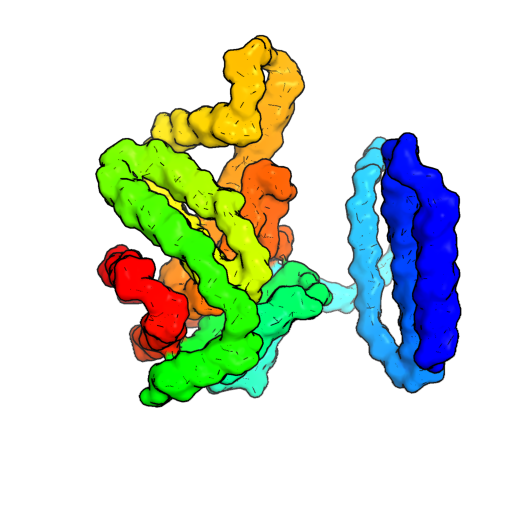.970 -17.795 15.683 1.00 89.94 102 GLU A CA 1
ATOM 785 C C . GLU A 1 102 ? -13.944 -16.403 16.349 1.00 89.94 102 GLU A C 1
ATOM 787 O O . GLU A 1 102 ? -14.023 -16.299 17.577 1.00 89.94 102 GLU A O 1
ATOM 792 N N . LYS A 1 103 ? -13.778 -15.326 15.568 1.00 81.38 103 LYS A N 1
ATOM 793 C CA . LYS A 1 103 ? -13.488 -13.962 16.045 1.00 81.38 103 LYS A CA 1
ATOM 794 C C . LYS A 1 103 ? -14.268 -12.896 15.273 1.00 81.38 103 LYS A C 1
ATOM 796 O O . LYS A 1 103 ? -13.687 -11.917 14.799 1.00 81.38 103 LYS A O 1
ATOM 801 N N . ASP A 1 104 ? -15.589 -13.041 15.248 1.00 73.00 104 ASP A N 1
ATOM 802 C CA . ASP A 1 104 ? -16.550 -12.151 14.571 1.00 73.00 104 ASP A CA 1
ATOM 803 C C . ASP A 1 104 ? -16.732 -10.765 15.246 1.00 73.00 104 ASP A C 1
ATOM 805 O O . ASP A 1 104 ? -17.821 -10.214 15.352 1.00 73.00 104 ASP A O 1
ATOM 809 N N . ASN A 1 105 ? -15.652 -10.189 15.779 1.00 86.50 105 ASN A N 1
ATOM 810 C CA . ASN A 1 105 ? -15.628 -8.840 16.341 1.00 86.50 105 ASN A CA 1
ATOM 811 C C . ASN A 1 105 ? -14.594 -8.000 15.592 1.00 86.50 105 ASN A C 1
ATOM 813 O O . ASN A 1 105 ? -13.456 -8.442 15.416 1.00 86.50 105 ASN A O 1
ATOM 817 N N . ALA A 1 106 ? -14.948 -6.770 15.219 1.00 92.19 106 ALA A N 1
ATOM 818 C CA . ALA A 1 106 ? -14.027 -5.830 14.582 1.00 92.19 106 ALA A CA 1
ATOM 819 C C . ALA A 1 106 ? -12.759 -5.579 15.427 1.00 92.19 106 ALA A C 1
ATOM 821 O O . ALA A 1 106 ? -12.776 -5.667 16.659 1.00 92.19 106 ALA A O 1
ATOM 822 N N . ILE A 1 107 ? -11.639 -5.270 14.768 1.00 94.75 107 ILE A N 1
ATOM 823 C CA . ILE A 1 107 ? -10.347 -5.062 15.433 1.00 94.75 107 ILE A CA 1
ATOM 824 C C . ILE A 1 107 ? -10.379 -3.763 16.235 1.00 94.75 107 ILE A C 1
ATOM 826 O O . ILE A 1 107 ? -10.443 -2.665 15.682 1.00 94.75 107 ILE A O 1
ATOM 830 N N . THR A 1 108 ? -10.278 -3.889 17.556 1.00 93.81 108 THR A N 1
ATOM 831 C CA . THR A 1 108 ? -10.187 -2.736 18.462 1.00 93.81 108 THR A CA 1
ATOM 832 C C . THR A 1 108 ? -8.844 -2.018 18.323 1.00 93.81 108 THR A C 1
ATOM 834 O O . THR A 1 108 ? -7.839 -2.616 17.935 1.00 93.81 108 THR A O 1
ATOM 837 N N . MET A 1 109 ? -8.772 -0.745 18.722 1.00 91.69 109 MET A N 1
ATOM 838 C CA . MET A 1 109 ? -7.507 0.003 18.696 1.00 91.69 109 MET A CA 1
ATOM 839 C C . MET A 1 109 ? -6.390 -0.618 19.561 1.00 91.69 109 MET A C 1
ATOM 841 O O . MET A 1 109 ? -5.215 -0.526 19.206 1.00 91.69 109 MET A O 1
ATOM 845 N N . ASP A 1 110 ? -6.727 -1.296 20.664 1.00 91.25 110 ASP A N 1
ATOM 846 C CA . ASP A 1 110 ? -5.753 -2.033 21.483 1.00 91.25 110 ASP A CA 1
ATOM 847 C C . ASP A 1 110 ? -5.184 -3.265 20.756 1.00 91.25 110 ASP A C 1
ATOM 849 O O . ASP A 1 110 ? -3.980 -3.541 20.836 1.00 91.25 110 ASP A O 1
ATOM 853 N N . GLU A 1 111 ? -6.026 -3.979 20.006 1.00 93.38 111 GLU A N 1
ATOM 854 C CA . GLU A 1 111 ? -5.607 -5.099 19.160 1.00 93.38 111 GLU A CA 1
ATOM 855 C C . GLU A 1 111 ? -4.787 -4.603 17.957 1.00 93.38 111 GLU A C 1
ATOM 857 O O . GLU A 1 111 ? -3.715 -5.140 17.688 1.00 93.38 111 GLU A O 1
ATOM 862 N N . PHE A 1 112 ? -5.197 -3.511 17.308 1.00 93.25 112 PHE A N 1
ATOM 863 C CA . PHE A 1 112 ? -4.438 -2.861 16.235 1.00 93.25 112 PHE A CA 1
ATOM 864 C C . PHE A 1 112 ? -3.017 -2.456 16.672 1.00 93.25 112 PHE A C 1
ATOM 866 O O . PHE A 1 112 ? -2.043 -2.788 15.993 1.00 93.25 112 PHE A O 1
ATOM 873 N N . ILE A 1 113 ? -2.858 -1.814 17.837 1.00 90.19 113 ILE A N 1
ATOM 874 C CA . ILE A 1 113 ? -1.525 -1.476 18.373 1.00 90.19 113 ILE A CA 1
ATOM 875 C C . ILE A 1 113 ? -0.700 -2.750 18.628 1.00 90.19 113 ILE A C 1
ATOM 877 O O . ILE A 1 113 ? 0.500 -2.776 18.350 1.00 90.19 113 ILE A O 1
ATOM 881 N N . THR A 1 114 ? -1.336 -3.824 19.104 1.00 91.06 114 THR A N 1
ATOM 882 C CA . THR A 1 114 ? -0.684 -5.131 19.292 1.00 91.06 114 THR A CA 1
ATOM 883 C C . THR A 1 114 ? -0.195 -5.712 17.959 1.00 91.06 114 THR A C 1
ATOM 885 O O . THR A 1 114 ? 0.954 -6.148 17.867 1.00 91.06 114 THR A O 1
ATOM 888 N N . ILE A 1 115 ? -1.016 -5.643 16.906 1.00 91.94 115 ILE A N 1
ATOM 889 C CA . ILE A 1 115 ? -0.689 -6.091 15.544 1.00 91.94 115 ILE A CA 1
ATOM 890 C C . ILE A 1 115 ? 0.528 -5.334 14.981 1.00 91.94 115 ILE A C 1
ATOM 892 O O . ILE A 1 115 ? 1.451 -5.967 14.458 1.00 91.94 115 ILE A O 1
ATOM 896 N N . LEU A 1 116 ? 0.583 -4.002 15.138 1.00 89.06 116 LEU A N 1
ATOM 897 C CA . LEU A 1 116 ? 1.725 -3.184 14.695 1.00 89.06 116 LEU A CA 1
ATOM 898 C C . LEU A 1 116 ? 3.048 -3.605 15.358 1.00 89.06 116 LEU A C 1
ATOM 900 O O . LEU A 1 116 ? 4.088 -3.672 14.693 1.00 89.06 116 LEU A O 1
ATOM 904 N N . VAL A 1 117 ? 3.018 -3.906 16.660 1.00 86.25 117 VAL A N 1
ATOM 905 C CA . VAL A 1 117 ? 4.201 -4.365 17.406 1.00 86.25 117 VAL A CA 1
ATOM 906 C C . VAL A 1 117 ? 4.605 -5.779 16.972 1.00 86.25 117 VAL A C 1
ATOM 908 O O . VAL A 1 117 ? 5.780 -6.036 16.702 1.00 86.25 117 VAL A O 1
ATOM 911 N N . GLN A 1 118 ? 3.643 -6.698 16.852 1.00 85.94 118 GLN A N 1
ATOM 912 C CA . GLN A 1 118 ? 3.911 -8.109 16.561 1.00 85.94 118 GLN A CA 1
ATOM 913 C C . GLN A 1 118 ? 4.411 -8.369 15.132 1.00 85.94 118 GLN A C 1
ATOM 915 O O . GLN A 1 118 ? 5.311 -9.195 14.965 1.00 85.94 118 GLN A O 1
ATOM 920 N N . ASN A 1 119 ? 3.914 -7.651 14.113 1.00 82.06 119 ASN A N 1
ATOM 921 C CA . ASN A 1 119 ? 4.338 -7.840 12.712 1.00 82.06 119 ASN A CA 1
ATOM 922 C C . ASN A 1 119 ? 5.862 -7.683 12.512 1.00 82.06 119 ASN A C 1
ATOM 924 O O . ASN A 1 119 ? 6.445 -8.340 11.642 1.00 82.06 119 ASN A O 1
ATOM 928 N N . ASN A 1 120 ? 6.493 -6.831 13.327 1.00 70.06 120 ASN A N 1
ATOM 929 C CA . ASN A 1 120 ? 7.934 -6.576 13.309 1.00 70.06 120 ASN A CA 1
ATOM 930 C C . ASN A 1 120 ? 8.732 -7.531 14.214 1.00 70.06 120 ASN A C 1
ATOM 932 O O . ASN A 1 120 ? 9.903 -7.791 13.943 1.00 70.06 120 ASN A O 1
ATOM 936 N N . ALA A 1 121 ? 8.118 -8.062 15.276 1.00 70.19 121 ALA A N 1
ATOM 937 C CA . ALA A 1 121 ? 8.788 -8.919 16.254 1.00 70.19 121 ALA A CA 1
ATOM 938 C C . ALA A 1 121 ? 8.842 -10.401 15.842 1.00 70.19 121 ALA A C 1
ATOM 940 O O . ALA A 1 121 ? 9.828 -11.084 16.124 1.00 70.19 121 ALA A O 1
ATOM 941 N N . VAL A 1 122 ? 7.795 -10.918 15.186 1.00 73.38 122 VAL A N 1
ATOM 942 C CA . VAL A 1 122 ? 7.664 -12.356 14.900 1.00 73.38 122 VAL A CA 1
ATOM 943 C C . VAL A 1 122 ? 8.087 -12.678 13.465 1.00 73.38 122 VAL A C 1
ATOM 945 O O . VAL A 1 122 ? 7.539 -12.153 12.493 1.00 73.38 122 VAL A O 1
ATOM 948 N N . ARG A 1 123 ? 9.044 -13.602 13.316 1.00 78.06 123 ARG A N 1
ATOM 949 C CA . ARG A 1 123 ? 9.384 -14.203 12.019 1.00 78.06 123 ARG A CA 1
ATOM 950 C C . ARG A 1 123 ? 8.300 -15.204 11.617 1.00 78.06 123 ARG A C 1
ATOM 952 O O . ARG A 1 123 ? 8.344 -16.355 12.034 1.00 78.06 123 ARG A O 1
ATOM 959 N N . THR A 1 124 ? 7.349 -14.765 10.799 1.00 85.62 124 THR A N 1
ATOM 960 C CA . THR A 1 124 ? 6.319 -15.619 10.186 1.00 85.62 124 THR A CA 1
ATOM 961 C C . THR A 1 124 ? 6.521 -15.753 8.675 1.00 85.62 124 THR A C 1
ATOM 963 O O . THR A 1 124 ? 7.170 -14.914 8.042 1.00 85.62 124 THR A O 1
ATOM 966 N N . THR A 1 125 ? 5.983 -16.826 8.090 1.00 89.69 125 THR A N 1
ATOM 967 C CA . THR A 1 125 ? 6.017 -17.063 6.638 1.00 89.69 125 THR A CA 1
ATOM 968 C C . THR A 1 125 ? 5.098 -16.086 5.899 1.00 89.69 125 THR A C 1
ATOM 970 O O . THR A 1 125 ? 4.168 -15.529 6.483 1.00 89.69 125 THR A O 1
ATOM 973 N N . LEU A 1 126 ? 5.322 -15.889 4.593 1.00 89.69 126 LEU A N 1
ATOM 974 C CA . LEU A 1 126 ? 4.449 -15.030 3.780 1.00 89.69 126 LEU A CA 1
ATOM 975 C C . LEU A 1 126 ? 2.999 -15.537 3.752 1.00 89.69 126 LEU A C 1
ATOM 977 O O . LEU A 1 126 ? 2.094 -14.717 3.823 1.00 89.69 126 LEU A O 1
ATOM 981 N N . ALA A 1 127 ? 2.788 -16.859 3.739 1.00 90.88 127 ALA A N 1
ATOM 982 C CA . ALA A 1 127 ? 1.454 -17.453 3.811 1.00 90.88 127 ALA A CA 1
ATOM 983 C C . ALA A 1 127 ? 0.736 -17.082 5.119 1.00 90.88 127 ALA A C 1
ATOM 985 O O . ALA A 1 127 ? -0.377 -16.584 5.069 1.00 90.88 127 ALA A O 1
ATOM 986 N N . VAL A 1 128 ? 1.401 -17.199 6.279 1.00 91.56 128 VAL A N 1
ATOM 987 C CA . VAL A 1 128 ? 0.819 -16.788 7.573 1.00 91.56 128 VAL A CA 1
ATOM 988 C C . VAL A 1 128 ? 0.532 -15.283 7.613 1.00 91.56 128 VAL A C 1
ATOM 990 O O . VAL A 1 128 ? -0.491 -14.872 8.158 1.00 91.56 128 VAL A O 1
ATOM 993 N N . LYS A 1 129 ? 1.399 -14.444 7.026 1.00 91.12 129 LYS A N 1
ATOM 994 C CA . LYS A 1 129 ? 1.143 -12.994 6.916 1.00 91.12 129 LYS A CA 1
ATOM 995 C C . LYS A 1 129 ? -0.053 -12.684 6.012 1.00 91.12 129 LYS A C 1
ATOM 997 O O . LYS A 1 129 ? -0.802 -11.765 6.318 1.00 91.12 129 LYS A O 1
ATOM 1002 N N . GLU A 1 130 ? -0.246 -13.447 4.938 1.00 92.50 130 GLU A N 1
ATOM 1003 C CA . GLU A 1 130 ? -1.427 -13.346 4.077 1.00 92.50 130 GLU A CA 1
ATOM 1004 C C . GLU A 1 130 ? -2.686 -13.813 4.819 1.00 92.50 130 GLU A C 1
ATOM 1006 O O . GLU A 1 130 ? -3.589 -13.002 4.973 1.00 92.50 130 GLU A O 1
ATOM 1011 N N . THR A 1 131 ? -2.725 -15.022 5.394 1.00 93.75 131 THR A N 1
ATOM 1012 C CA . THR A 1 131 ? -3.864 -15.514 6.199 1.00 93.75 131 THR A CA 1
ATOM 1013 C C . THR A 1 131 ? -4.282 -14.512 7.279 1.00 93.75 131 THR A C 1
ATOM 1015 O O . THR A 1 131 ? -5.451 -14.142 7.356 1.00 93.75 131 THR A O 1
ATOM 1018 N N . MET A 1 132 ? -3.337 -14.010 8.084 1.00 94.00 132 MET A N 1
ATOM 1019 C CA . MET A 1 132 ? -3.657 -13.055 9.150 1.00 94.00 132 MET A CA 1
ATOM 1020 C C . MET A 1 132 ? -4.122 -11.699 8.614 1.00 94.00 132 MET A C 1
ATOM 1022 O O . MET A 1 132 ? -5.058 -11.130 9.166 1.00 94.00 132 MET A O 1
ATOM 1026 N N . GLY A 1 133 ? -3.521 -11.191 7.534 1.00 93.38 133 GLY A N 1
ATOM 1027 C CA . GLY A 1 133 ? -3.994 -9.953 6.915 1.00 93.38 133 GLY A CA 1
ATOM 1028 C C . GLY A 1 133 ? -5.398 -10.090 6.316 1.00 93.38 133 GLY A C 1
ATOM 1029 O O . GLY A 1 133 ? -6.162 -9.132 6.292 1.00 93.38 133 GLY A O 1
ATOM 1030 N N . LEU A 1 134 ? -5.776 -11.287 5.857 1.00 93.75 134 LEU A N 1
ATOM 1031 C CA . LEU A 1 134 ? -7.118 -11.551 5.333 1.00 93.75 134 LEU A CA 1
ATOM 1032 C C . LEU A 1 134 ? -8.156 -11.561 6.450 1.00 93.75 134 LEU A C 1
ATOM 1034 O O . LEU A 1 134 ? -9.174 -10.886 6.333 1.00 93.75 134 LEU A O 1
ATOM 1038 N N . VAL A 1 135 ? -7.851 -12.225 7.570 1.00 94.56 135 VAL A N 1
ATOM 1039 C CA . VAL A 1 135 ? -8.652 -12.142 8.802 1.00 94.56 135 VAL A CA 1
ATOM 1040 C C . VAL A 1 135 ? -8.874 -10.682 9.209 1.00 94.56 135 VAL A C 1
ATOM 1042 O O . VAL A 1 135 ? -9.966 -10.324 9.641 1.00 94.56 135 VAL A O 1
ATOM 1045 N N . TYR A 1 136 ? -7.862 -9.820 9.070 1.00 95.00 136 TYR A N 1
ATOM 1046 C CA . TYR A 1 136 ? -7.975 -8.418 9.472 1.00 95.00 136 TYR A CA 1
ATOM 1047 C C . TYR A 1 136 ? -8.809 -7.565 8.512 1.00 95.00 136 TYR A C 1
ATOM 1049 O O . TYR A 1 136 ? -9.578 -6.725 8.977 1.00 95.00 136 TYR A O 1
ATOM 1057 N N . LEU A 1 137 ? -8.729 -7.810 7.201 1.00 94.81 137 LEU A N 1
ATOM 1058 C CA . LEU A 1 137 ? -9.617 -7.161 6.231 1.00 94.81 137 LEU A CA 1
ATOM 1059 C C . LEU A 1 137 ? -11.081 -7.566 6.421 1.00 94.81 137 LEU A C 1
ATOM 1061 O O . LEU A 1 137 ? -11.946 -6.697 6.364 1.00 94.81 137 LEU A O 1
ATOM 1065 N N . LEU A 1 138 ? -11.344 -8.851 6.685 1.00 93.31 138 LEU A N 1
ATOM 1066 C CA . LEU A 1 138 ? -12.698 -9.374 6.905 1.00 93.31 138 LEU A CA 1
ATOM 1067 C C . LEU A 1 138 ? -13.323 -8.845 8.204 1.00 93.31 138 LEU A C 1
ATOM 1069 O O . LEU A 1 138 ? -14.487 -8.470 8.215 1.00 93.31 138 LEU A O 1
ATOM 1073 N N . ARG A 1 139 ? -12.549 -8.748 9.294 1.00 93.88 139 ARG A N 1
ATOM 1074 C CA . ARG A 1 139 ? -13.033 -8.169 10.564 1.00 93.88 139 ARG A CA 1
ATOM 1075 C C . ARG A 1 139 ? -13.203 -6.648 10.500 1.00 93.88 139 ARG A C 1
ATOM 1077 O O . ARG A 1 139 ? -14.030 -6.082 11.218 1.00 93.88 139 ARG A O 1
ATOM 1084 N N . GLY A 1 140 ? -12.384 -5.970 9.696 1.00 94.69 140 GLY A N 1
ATOM 1085 C CA . GLY A 1 140 ? -12.259 -4.516 9.724 1.00 94.69 140 GLY A CA 1
ATOM 1086 C C . GLY A 1 140 ? -11.783 -3.987 11.085 1.00 94.69 140 GLY A C 1
ATOM 1087 O O . GLY A 1 140 ? -11.337 -4.734 11.958 1.00 94.69 140 GLY A O 1
ATOM 1088 N N . TYR A 1 141 ? -11.893 -2.675 11.275 1.00 96.00 141 TYR A N 1
ATOM 1089 C CA . TYR A 1 141 ? -11.380 -1.949 12.437 1.00 96.00 141 TYR A CA 1
ATOM 1090 C C . TYR A 1 141 ? -12.489 -1.158 13.134 1.00 96.00 141 TYR A C 1
ATOM 1092 O O . TYR A 1 141 ? -13.421 -0.679 12.492 1.00 96.00 141 TYR A O 1
ATOM 1100 N N . TRP A 1 142 ? -12.379 -1.006 14.454 1.00 93.00 142 TRP A N 1
ATOM 1101 C CA . TRP A 1 142 ? -13.302 -0.241 15.293 1.00 93.00 142 TRP A CA 1
ATOM 1102 C C . TRP A 1 142 ? -12.552 0.891 16.010 1.00 93.00 142 TRP A C 1
ATOM 1104 O O . TRP A 1 142 ? -11.643 0.635 16.807 1.00 93.00 142 TRP A O 1
ATOM 1114 N N . GLY A 1 143 ? -12.921 2.141 15.708 1.00 86.12 143 GLY A N 1
ATOM 1115 C CA . GLY A 1 143 ? -12.351 3.346 16.322 1.00 86.12 143 GLY A CA 1
ATOM 1116 C C . GLY A 1 143 ? -12.661 3.458 17.819 1.00 86.12 143 GLY A C 1
ATOM 1117 O O . GLY A 1 143 ? -13.609 2.862 18.317 1.00 86.12 143 GLY A O 1
ATOM 1118 N N . GLY A 1 144 ? -11.854 4.209 18.563 1.00 81.31 144 GLY A N 1
ATOM 1119 C CA . GLY A 1 144 ? -12.127 4.472 19.977 1.00 81.31 144 GLY A CA 1
ATOM 1120 C C . GLY A 1 144 ? -13.169 5.577 20.168 1.00 81.31 144 GLY A C 1
ATOM 1121 O O . GLY A 1 144 ? -13.268 6.485 19.344 1.00 81.31 144 GLY A O 1
ATOM 1122 N N . ASP A 1 145 ? -13.886 5.545 21.293 1.00 77.06 145 ASP A N 1
ATOM 1123 C CA . ASP A 1 145 ? -14.767 6.651 21.704 1.00 77.06 145 ASP A CA 1
ATOM 1124 C C . ASP A 1 145 ? -13.971 7.887 22.181 1.00 77.06 145 ASP A C 1
ATOM 1126 O O . ASP A 1 145 ? -14.464 9.012 22.117 1.00 77.06 145 ASP A O 1
ATOM 1130 N N . ASP A 1 146 ? -12.730 7.692 22.656 1.00 87.44 146 ASP A N 1
ATOM 1131 C CA . ASP A 1 146 ? -11.837 8.752 23.144 1.00 87.44 146 ASP A CA 1
ATOM 1132 C C . ASP A 1 146 ? -10.502 8.780 22.372 1.00 87.44 146 ASP A C 1
ATOM 1134 O O . ASP A 1 146 ? -9.628 7.918 22.523 1.00 87.44 146 ASP A O 1
ATOM 1138 N N . VAL A 1 147 ? -10.323 9.832 21.569 1.00 86.50 147 VAL A N 1
ATOM 1139 C CA . VAL A 1 147 ? -9.093 10.120 20.813 1.00 86.50 147 VAL A CA 1
ATOM 1140 C C . VAL A 1 147 ? -7.903 10.400 21.742 1.00 86.50 147 VAL A C 1
ATOM 1142 O O . VAL A 1 147 ? -6.765 10.079 21.396 1.00 86.50 147 VAL A O 1
ATOM 1145 N N . GLU A 1 148 ? -8.126 10.944 22.941 1.00 87.81 148 GLU A N 1
ATOM 1146 C CA . GLU A 1 148 ? -7.056 11.199 23.909 1.00 87.81 148 GLU A CA 1
ATOM 1147 C C . GLU A 1 148 ? -6.629 9.932 24.662 1.00 87.81 148 GLU A C 1
ATOM 1149 O O . GLU A 1 148 ? -5.458 9.810 25.027 1.00 87.81 148 GLU A O 1
ATOM 1154 N N . ASP A 1 149 ? -7.513 8.950 24.856 1.00 88.75 149 ASP A N 1
ATOM 1155 C CA . ASP A 1 149 ? -7.117 7.599 25.277 1.00 88.75 149 ASP A CA 1
ATOM 1156 C C . ASP A 1 149 ? -6.276 6.906 24.194 1.00 88.75 149 ASP A C 1
ATOM 1158 O O . ASP A 1 149 ? -5.178 6.418 24.479 1.00 88.75 149 ASP A O 1
ATOM 1162 N N . LEU A 1 150 ? -6.699 6.970 22.925 1.00 87.75 150 LEU A N 1
ATOM 1163 C CA . LEU A 1 150 ? -5.899 6.473 21.800 1.00 87.75 150 LEU A CA 1
ATOM 1164 C C . LEU A 1 150 ? -4.519 7.156 21.740 1.00 87.75 150 LEU A C 1
ATOM 1166 O O . LEU A 1 150 ? -3.491 6.481 21.621 1.00 87.75 150 LEU A O 1
ATOM 1170 N N . ARG A 1 151 ? -4.464 8.484 21.914 1.00 87.81 151 ARG A N 1
ATOM 1171 C CA . ARG A 1 151 ? -3.215 9.259 21.995 1.00 87.81 151 ARG A CA 1
ATOM 1172 C C . ARG A 1 151 ? -2.321 8.784 23.140 1.00 87.81 151 ARG A C 1
ATOM 1174 O O . ARG A 1 151 ? -1.112 8.658 22.928 1.00 87.81 151 ARG A O 1
ATOM 1181 N N . LYS A 1 152 ? -2.880 8.469 24.315 1.00 87.12 152 LYS A N 1
ATOM 1182 C CA . LYS A 1 152 ? -2.145 7.914 25.470 1.00 87.12 152 LYS A CA 1
ATOM 1183 C C . LYS A 1 152 ? -1.659 6.481 25.248 1.00 87.12 152 LYS A C 1
ATOM 1185 O O . LYS A 1 152 ? -0.581 6.173 25.743 1.00 87.12 152 LYS A O 1
ATOM 1190 N N . LYS A 1 153 ? -2.408 5.639 24.521 1.00 86.50 153 LYS A N 1
ATOM 1191 C CA . LYS A 1 153 ? -2.074 4.231 24.201 1.00 86.50 153 LYS A CA 1
ATOM 1192 C C . LYS A 1 153 ? -1.051 4.069 23.076 1.00 86.50 153 LYS A C 1
ATOM 1194 O O . LYS A 1 153 ? -0.270 3.120 23.096 1.00 86.50 153 LYS A O 1
ATOM 1199 N N . ILE A 1 154 ? -1.060 4.977 22.099 1.00 84.56 154 ILE A N 1
ATOM 1200 C 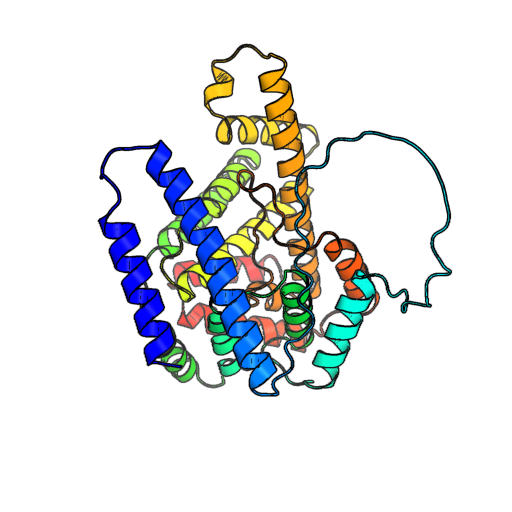CA . ILE A 1 154 ? -0.029 5.092 21.055 1.00 84.56 154 ILE A CA 1
ATOM 1201 C C . ILE A 1 154 ? 1.238 5.720 21.647 1.00 84.56 154 ILE A C 1
ATOM 1203 O O . ILE A 1 154 ? 2.353 5.249 21.417 1.00 84.56 154 ILE A O 1
ATOM 1207 N N . THR A 1 155 ? 1.070 6.734 22.498 1.00 81.38 155 THR A N 1
ATOM 1208 C CA . THR A 1 155 ? 2.083 7.066 23.510 1.00 81.38 155 THR A CA 1
ATOM 1209 C C . THR A 1 155 ? 2.222 5.883 24.488 1.00 81.38 155 THR A C 1
ATOM 1211 O O . THR A 1 155 ? 1.431 4.953 24.443 1.00 81.38 155 THR A O 1
ATOM 1214 N N . SER A 1 156 ? 3.244 5.836 25.340 1.00 83.12 156 SER A N 1
ATOM 1215 C CA . SER A 1 156 ? 3.611 4.681 26.185 1.00 83.12 156 SER A CA 1
ATOM 1216 C C . SER A 1 156 ? 4.023 3.406 25.423 1.00 83.12 156 SER A C 1
ATOM 1218 O O . SER A 1 156 ? 5.140 2.939 25.633 1.00 83.12 156 SER A O 1
ATOM 1220 N N . ARG A 1 157 ? 3.198 2.862 24.512 1.00 80.06 157 ARG A N 1
ATOM 1221 C CA . ARG A 1 157 ? 3.497 1.623 23.766 1.00 80.06 157 ARG A CA 1
ATOM 1222 C C . ARG A 1 157 ? 4.379 1.839 22.533 1.00 80.06 157 ARG A C 1
ATOM 1224 O O . ARG A 1 157 ? 5.198 0.975 22.243 1.00 80.06 157 ARG A O 1
ATOM 1231 N N . LEU A 1 158 ? 4.240 2.963 21.817 1.00 76.25 158 LEU A N 1
ATOM 1232 C CA . LEU A 1 158 ? 4.994 3.255 20.578 1.00 76.25 158 LEU A CA 1
ATOM 1233 C C . LEU A 1 158 ? 5.865 4.530 20.672 1.00 76.25 158 LEU A C 1
ATOM 1235 O O . LEU A 1 158 ? 6.506 4.921 19.700 1.00 76.25 158 LEU A O 1
ATOM 1239 N N . SER A 1 159 ? 5.908 5.198 21.831 1.00 58.81 159 SER A N 1
ATOM 1240 C CA . SER A 1 159 ? 6.453 6.562 21.998 1.00 58.81 159 SER A CA 1
ATOM 1241 C C . SER A 1 159 ? 7.973 6.729 21.956 1.00 58.81 159 SER A C 1
ATOM 1243 O O . SER A 1 159 ? 8.433 7.857 22.107 1.00 58.81 159 SER A O 1
ATOM 1245 N N . ALA A 1 160 ? 8.759 5.666 21.788 1.00 55.97 160 ALA A N 1
ATOM 1246 C CA . ALA A 1 160 ? 10.220 5.774 21.856 1.00 55.97 160 ALA A CA 1
ATOM 1247 C C . ALA A 1 160 ? 10.823 6.672 20.758 1.00 55.97 160 ALA A C 1
ATOM 1249 O O . ALA A 1 160 ? 11.932 7.167 20.929 1.00 55.97 160 ALA A O 1
ATOM 1250 N N . ASP A 1 161 ? 10.119 6.852 19.633 1.00 54.19 161 ASP A N 1
ATOM 1251 C CA . ASP A 1 161 ? 10.747 7.331 18.402 1.00 54.19 161 ASP A CA 1
ATOM 1252 C C . ASP A 1 161 ? 9.732 7.971 17.422 1.00 54.19 161 ASP A C 1
ATOM 1254 O O . ASP A 1 161 ? 9.361 7.410 16.385 1.00 54.19 161 ASP A O 1
ATOM 1258 N N . ARG A 1 162 ? 9.245 9.167 17.798 1.00 55.97 162 ARG A N 1
ATOM 1259 C CA . ARG A 1 162 ? 8.479 10.098 16.937 1.00 55.97 162 ARG A CA 1
ATOM 1260 C C . ARG A 1 162 ? 9.429 10.978 16.102 1.00 55.97 162 ARG A C 1
ATOM 1262 O O . ARG A 1 162 ? 9.363 12.205 16.165 1.00 55.97 162 ARG A O 1
ATOM 1269 N N . THR A 1 163 ? 10.362 10.372 15.375 1.00 52.75 163 THR A N 1
ATOM 1270 C CA . THR A 1 163 ? 11.281 11.109 14.494 1.00 52.75 163 THR A CA 1
ATOM 1271 C C . THR A 1 163 ? 10.589 11.597 13.212 1.00 52.75 163 THR A C 1
ATOM 1273 O O . THR A 1 163 ? 9.652 10.989 12.700 1.00 52.75 163 THR A O 1
ATOM 1276 N N . ILE A 1 164 ? 11.041 12.749 12.708 1.00 53.88 164 ILE A N 1
ATOM 1277 C CA . ILE A 1 164 ? 10.309 13.672 11.807 1.00 53.88 164 ILE A CA 1
ATOM 1278 C C . ILE A 1 164 ? 10.230 13.186 10.332 1.00 53.88 164 ILE A C 1
ATOM 1280 O O . ILE A 1 164 ? 9.782 13.903 9.443 1.00 53.88 164 ILE A O 1
ATOM 1284 N N . ALA A 1 165 ? 10.616 11.939 10.041 1.00 56.16 165 ALA A N 1
ATOM 1285 C CA . ALA A 1 165 ? 10.830 11.433 8.677 1.00 56.16 165 ALA A CA 1
ATOM 1286 C C . ALA A 1 165 ? 9.602 11.508 7.738 1.00 56.16 165 ALA A C 1
ATOM 1288 O O . ALA A 1 165 ? 9.759 11.628 6.523 1.00 56.16 165 ALA A O 1
ATOM 1289 N N . HIS A 1 166 ? 8.377 11.478 8.270 1.00 65.88 166 HIS A N 1
ATOM 1290 C CA . HIS A 1 166 ? 7.147 11.540 7.460 1.00 65.88 166 HIS A CA 1
ATOM 1291 C C . HIS A 1 166 ? 6.904 12.905 6.823 1.00 65.88 166 HIS A C 1
ATOM 1293 O O . HIS A 1 166 ? 6.218 12.983 5.799 1.00 65.88 166 HIS A O 1
ATOM 1299 N N . ASP A 1 167 ? 7.476 13.966 7.399 1.00 70.62 167 ASP A N 1
ATOM 1300 C CA . ASP A 1 167 ? 7.224 15.324 6.934 1.00 70.62 167 ASP A CA 1
ATOM 1301 C C . ASP A 1 167 ? 7.807 15.557 5.534 1.00 70.62 167 ASP A C 1
ATOM 1303 O O . ASP A 1 167 ? 7.187 16.202 4.685 1.00 70.62 167 ASP A O 1
ATOM 1307 N N . GLU A 1 168 ? 8.948 14.933 5.239 1.00 72.56 168 GLU A N 1
ATOM 1308 C CA . GLU A 1 168 ? 9.560 14.944 3.911 1.00 72.56 168 GLU A CA 1
ATOM 1309 C C . GLU A 1 168 ? 8.732 14.144 2.888 1.00 72.56 168 GLU A C 1
ATOM 1311 O O . GLU A 1 168 ? 8.523 14.599 1.759 1.00 72.56 168 GLU A O 1
ATOM 1316 N N . VAL A 1 169 ? 8.212 12.977 3.286 1.00 75.88 169 VAL A N 1
ATOM 1317 C CA . VAL A 1 169 ? 7.425 12.078 2.422 1.00 75.88 169 VAL A CA 1
ATOM 1318 C C . VAL A 1 169 ? 6.126 12.747 1.971 1.00 75.88 169 VAL A C 1
ATOM 1320 O O . VAL A 1 169 ? 5.825 12.754 0.771 1.00 75.88 169 VAL A O 1
ATOM 1323 N N . TYR A 1 170 ? 5.368 13.364 2.889 1.00 79.56 170 TYR A N 1
ATOM 1324 C CA . TYR A 1 170 ? 4.153 14.084 2.494 1.00 79.56 170 TYR A CA 1
ATOM 1325 C C . TYR A 1 170 ? 4.489 15.362 1.711 1.00 79.56 170 TYR A C 1
ATOM 1327 O O . TYR A 1 170 ? 3.806 15.652 0.731 1.00 79.56 170 TYR A O 1
ATOM 1335 N N . SER A 1 171 ? 5.545 16.103 2.072 1.00 82.44 171 SER A N 1
ATOM 1336 C CA . SER A 1 171 ? 5.903 17.358 1.387 1.00 82.44 171 SER A CA 1
ATOM 1337 C C . SER A 1 171 ? 6.282 17.121 -0.077 1.00 82.44 171 SER A C 1
ATOM 1339 O O . SER A 1 171 ? 5.797 17.820 -0.974 1.00 82.44 171 SER A O 1
ATOM 1341 N N . LYS A 1 172 ? 7.079 16.074 -0.344 1.00 84.81 172 LYS A N 1
ATOM 1342 C CA . LYS A 1 172 ? 7.366 15.599 -1.707 1.00 84.81 172 LYS A CA 1
ATOM 1343 C C . LYS A 1 172 ? 6.082 15.168 -2.425 1.00 84.81 172 LYS A C 1
ATOM 1345 O O . LYS A 1 172 ? 5.894 15.524 -3.584 1.00 84.81 172 LYS A O 1
ATOM 1350 N N . SER A 1 173 ? 5.178 14.465 -1.736 1.00 84.81 173 SER A N 1
ATOM 1351 C CA . SER A 1 173 ? 3.896 14.012 -2.303 1.00 84.81 173 SER A CA 1
ATOM 1352 C C . SER A 1 173 ? 2.989 15.178 -2.723 1.00 84.81 173 SER A C 1
ATOM 1354 O O . SER A 1 173 ? 2.540 15.211 -3.864 1.00 84.81 173 SER A O 1
ATOM 1356 N N . ILE A 1 174 ? 2.774 16.177 -1.856 1.00 85.06 174 ILE A N 1
ATOM 1357 C CA . ILE A 1 174 ? 1.965 17.374 -2.159 1.00 85.06 174 ILE A CA 1
ATOM 1358 C C . ILE A 1 174 ? 2.559 18.157 -3.337 1.00 85.06 174 ILE A C 1
ATOM 1360 O O . ILE A 1 174 ? 1.830 18.569 -4.241 1.00 85.06 174 ILE A O 1
ATOM 1364 N N . THR A 1 175 ? 3.884 18.333 -3.349 1.00 86.88 175 THR A N 1
ATOM 1365 C CA . THR A 1 175 ? 4.588 19.006 -4.452 1.00 86.88 175 THR A CA 1
ATOM 1366 C C . THR A 1 175 ? 4.376 18.257 -5.769 1.00 86.88 175 THR A C 1
ATOM 1368 O O . THR A 1 175 ? 4.075 18.866 -6.794 1.00 86.88 175 THR A O 1
ATOM 1371 N N . ASN A 1 176 ? 4.455 16.925 -5.734 1.00 89.12 176 ASN A N 1
ATOM 1372 C CA . ASN A 1 176 ? 4.267 16.072 -6.901 1.00 89.12 176 ASN A CA 1
ATOM 1373 C C . ASN A 1 176 ? 2.828 16.069 -7.444 1.00 89.12 176 ASN A C 1
ATOM 1375 O O . ASN A 1 176 ? 2.630 15.990 -8.653 1.00 89.12 176 ASN A O 1
ATOM 1379 N N . GLU A 1 177 ? 1.810 16.210 -6.589 1.00 86.25 177 GLU A N 1
ATOM 1380 C CA . GLU A 1 177 ? 0.419 16.353 -7.048 1.00 86.25 177 GLU A CA 1
ATOM 1381 C C . GLU A 1 177 ? 0.177 17.626 -7.879 1.00 86.25 177 GLU A C 1
ATOM 1383 O O . GLU A 1 177 ? -0.788 17.680 -8.636 1.00 86.25 177 GLU A O 1
ATOM 1388 N N . SER A 1 178 ? 1.080 18.612 -7.805 1.00 86.06 178 SER A N 1
ATOM 1389 C CA . SER A 1 178 ? 1.049 19.822 -8.641 1.00 86.06 178 SER A CA 1
ATOM 1390 C C . SER A 1 178 ? 1.780 19.669 -9.987 1.00 86.06 178 SER A C 1
ATOM 1392 O O . SER A 1 178 ? 1.818 20.621 -10.767 1.00 86.06 178 SER A O 1
ATOM 1394 N N . ASN A 1 179 ? 2.382 18.507 -10.276 1.00 88.19 179 ASN A N 1
ATOM 1395 C CA . ASN A 1 179 ? 3.069 18.257 -11.544 1.00 88.19 179 ASN A CA 1
ATOM 1396 C C . ASN A 1 179 ? 2.073 17.855 -12.648 1.00 88.19 179 ASN A C 1
ATOM 1398 O O . ASN A 1 179 ? 1.310 16.900 -12.492 1.00 88.19 179 ASN A O 1
ATOM 1402 N N . ASN A 1 180 ? 2.116 18.564 -13.780 1.00 88.94 180 ASN A N 1
ATOM 1403 C CA . ASN A 1 180 ? 1.275 18.295 -14.950 1.00 88.94 180 ASN A CA 1
ATOM 1404 C C . ASN A 1 180 ? 1.851 17.215 -15.889 1.00 88.94 180 ASN A C 1
ATOM 1406 O O . ASN A 1 180 ? 1.099 16.652 -16.684 1.00 88.94 180 ASN A O 1
ATOM 1410 N N . ASP A 1 181 ? 3.155 16.914 -15.825 1.00 90.19 181 ASP A N 1
ATOM 1411 C CA . ASP A 1 181 ? 3.742 15.787 -16.562 1.00 90.19 181 ASP A CA 1
ATOM 1412 C C . ASP A 1 181 ? 3.483 14.488 -15.786 1.00 90.19 181 ASP A C 1
ATOM 1414 O O . ASP A 1 181 ? 4.071 14.245 -14.731 1.00 90.19 181 ASP A O 1
ATOM 1418 N N . VAL A 1 182 ? 2.593 13.641 -16.311 1.00 88.31 182 VAL A N 1
ATOM 1419 C CA . VAL A 1 182 ? 2.191 12.382 -15.663 1.00 88.31 182 VAL A CA 1
ATOM 1420 C C . VAL A 1 182 ? 3.354 11.384 -15.571 1.00 88.31 182 VAL A C 1
ATOM 1422 O O . VAL A 1 182 ? 3.436 10.630 -14.603 1.00 88.31 182 VAL A O 1
ATOM 1425 N N . VAL A 1 183 ? 4.283 11.375 -16.531 1.00 87.94 183 VAL A N 1
ATOM 1426 C CA . VAL A 1 183 ? 5.435 10.459 -16.516 1.00 87.94 183 VAL A CA 1
ATOM 1427 C C . VAL A 1 183 ? 6.405 10.867 -15.408 1.00 87.94 183 VAL A C 1
ATOM 1429 O O . VAL A 1 183 ? 6.776 10.032 -14.581 1.00 87.94 183 VAL A O 1
ATOM 1432 N N . ASP A 1 184 ? 6.756 12.150 -15.325 1.00 88.38 184 ASP A N 1
ATOM 1433 C CA . ASP A 1 184 ? 7.638 12.665 -14.271 1.00 88.38 184 ASP A CA 1
ATOM 1434 C C . ASP A 1 184 ? 6.962 12.640 -12.889 1.00 88.38 184 ASP A C 1
ATOM 1436 O O . ASP A 1 184 ? 7.625 12.406 -11.870 1.00 88.38 184 ASP A O 1
ATOM 1440 N N . LYS A 1 185 ? 5.631 12.779 -12.841 1.00 89.75 185 LYS A N 1
ATOM 1441 C CA . LYS A 1 185 ? 4.828 12.585 -11.629 1.00 89.75 185 LYS A CA 1
ATOM 1442 C C . LYS A 1 185 ? 4.922 11.152 -11.106 1.00 89.75 185 LYS A C 1
ATOM 1444 O O . LYS A 1 185 ? 5.157 10.940 -9.913 1.00 89.75 185 LYS A O 1
ATOM 1449 N N . LEU A 1 186 ? 4.789 10.157 -11.983 1.00 90.69 186 LEU A N 1
ATOM 1450 C CA . LEU A 1 186 ? 4.930 8.745 -11.619 1.00 90.69 186 LEU A CA 1
ATOM 1451 C C . LEU A 1 186 ? 6.367 8.405 -11.190 1.00 90.69 186 LEU A C 1
ATOM 1453 O O . LEU A 1 186 ? 6.541 7.695 -10.202 1.00 90.69 186 LEU A O 1
ATOM 1457 N N . LEU A 1 187 ? 7.390 8.950 -11.861 1.00 87.94 187 LEU A N 1
ATOM 1458 C CA . LEU A 1 187 ? 8.801 8.752 -11.486 1.00 87.94 187 LEU A CA 1
ATOM 1459 C C . LEU A 1 187 ? 9.125 9.377 -10.122 1.00 87.94 187 LEU A C 1
ATOM 1461 O O . LEU A 1 187 ? 9.885 8.817 -9.335 1.00 87.94 187 LEU A O 1
ATOM 1465 N N . THR A 1 188 ? 8.516 10.516 -9.802 1.00 88.88 188 THR A N 1
ATOM 1466 C CA . THR A 1 188 ? 8.641 11.123 -8.473 1.00 88.88 188 THR A CA 1
ATOM 1467 C C . THR A 1 188 ? 7.986 10.254 -7.397 1.00 88.88 188 THR A C 1
ATOM 1469 O O . THR A 1 188 ? 8.582 10.068 -6.336 1.00 88.88 188 THR A O 1
ATOM 1472 N N . ARG A 1 189 ? 6.822 9.635 -7.669 1.00 89.62 189 ARG A N 1
ATOM 1473 C CA . ARG A 1 189 ? 6.222 8.655 -6.740 1.00 89.62 189 ARG A CA 1
ATOM 1474 C C . ARG A 1 189 ? 7.136 7.452 -6.496 1.00 89.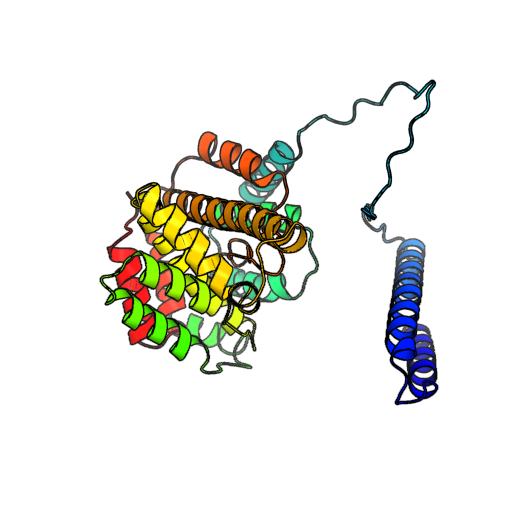62 189 ARG A C 1
ATOM 1476 O O . ARG A 1 189 ? 7.278 7.050 -5.346 1.00 89.62 189 ARG A O 1
ATOM 1483 N N . GLU A 1 190 ? 7.779 6.908 -7.534 1.00 85.06 190 GLU A N 1
ATOM 1484 C CA . GLU A 1 190 ? 8.772 5.824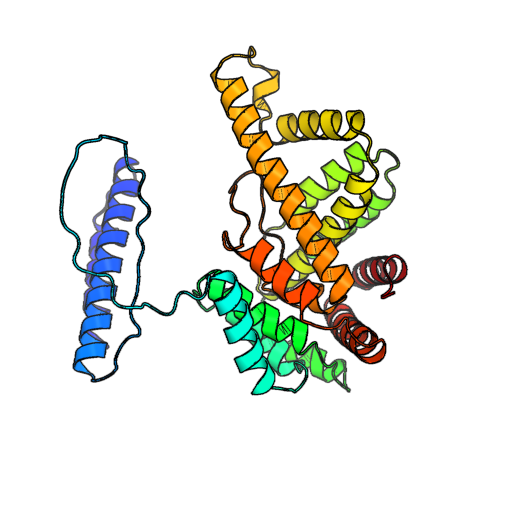 -7.387 1.00 85.06 190 GLU A CA 1
ATOM 1485 C C . GLU A 1 190 ? 9.883 6.202 -6.401 1.00 85.06 190 GLU A C 1
ATOM 1487 O O . GLU A 1 190 ? 10.141 5.467 -5.449 1.00 85.06 190 GLU A O 1
ATOM 1492 N N . LYS A 1 191 ? 10.486 7.387 -6.569 1.00 83.75 191 LYS A N 1
ATOM 1493 C CA . LYS A 1 191 ? 11.542 7.879 -5.670 1.00 83.75 191 LYS A CA 1
ATOM 1494 C C . LYS A 1 191 ? 11.053 8.027 -4.232 1.00 83.75 191 LYS A C 1
ATOM 1496 O O . LYS A 1 191 ? 11.751 7.601 -3.318 1.00 83.75 191 LYS A O 1
ATOM 1501 N N . ILE A 1 192 ? 9.853 8.581 -4.030 1.00 82.75 192 ILE A N 1
ATOM 1502 C CA . ILE A 1 192 ? 9.245 8.717 -2.697 1.00 82.75 192 ILE A CA 1
ATOM 1503 C C . ILE A 1 192 ? 9.090 7.342 -2.028 1.00 82.75 192 ILE A C 1
ATOM 1505 O O . ILE A 1 192 ? 9.427 7.209 -0.860 1.00 82.75 192 ILE A O 1
ATOM 1509 N N . MET A 1 193 ? 8.637 6.318 -2.759 1.00 79.19 193 MET A N 1
ATOM 1510 C CA . MET A 1 193 ? 8.432 4.970 -2.208 1.00 79.19 193 MET A CA 1
ATOM 1511 C C . MET A 1 193 ? 9.733 4.223 -1.869 1.00 79.19 193 MET A C 1
ATOM 1513 O O . MET A 1 193 ? 9.717 3.372 -0.985 1.00 79.19 193 MET A O 1
ATOM 1517 N N . VAL A 1 194 ? 10.845 4.518 -2.551 1.00 72.88 194 VAL A N 1
ATOM 1518 C CA . VAL A 1 194 ? 12.147 3.861 -2.311 1.00 72.88 194 VAL A CA 1
ATOM 1519 C C . VAL A 1 194 ? 12.962 4.557 -1.209 1.00 72.88 194 VAL A C 1
ATOM 1521 O O . VAL A 1 194 ? 13.698 3.896 -0.486 1.00 72.88 194 VAL A O 1
ATOM 1524 N N . GLN A 1 195 ? 12.827 5.877 -1.042 1.00 68.25 195 GLN A N 1
ATOM 1525 C CA . GLN A 1 195 ? 13.688 6.687 -0.159 1.00 68.25 195 GLN A CA 1
ATOM 1526 C C . GLN A 1 195 ? 13.251 6.752 1.320 1.00 68.25 195 GLN A C 1
ATOM 1528 O O . GLN A 1 195 ? 13.793 7.550 2.083 1.00 68.25 195 GLN A O 1
ATOM 1533 N N . CYS A 1 196 ? 12.271 5.957 1.750 1.00 64.75 196 CYS A N 1
ATOM 1534 C CA . CYS A 1 196 ? 11.787 5.977 3.132 1.00 64.75 196 CYS A CA 1
ATOM 1535 C C . CYS A 1 196 ? 12.616 5.062 4.047 1.00 64.75 196 CYS A C 1
ATOM 1537 O O . CYS A 1 196 ? 12.311 3.878 4.173 1.00 64.75 196 CYS A O 1
ATOM 1539 N N . GLU A 1 197 ? 13.599 5.606 4.765 1.00 61.31 197 GLU A N 1
ATOM 1540 C CA . GLU A 1 197 ? 14.206 4.902 5.905 1.00 61.31 197 GLU A CA 1
ATOM 1541 C C . GLU A 1 197 ? 13.195 4.743 7.062 1.00 61.31 197 GLU A C 1
ATOM 1543 O O . GLU A 1 197 ? 12.205 5.475 7.159 1.00 61.31 197 GLU A O 1
ATOM 1548 N N . HIS A 1 198 ? 13.382 3.734 7.919 1.00 68.06 198 HIS A N 1
ATOM 1549 C CA . HIS A 1 198 ? 12.448 3.397 9.002 1.00 68.06 198 HIS A CA 1
ATOM 1550 C C . HIS A 1 198 ? 13.199 3.295 10.336 1.00 68.06 198 HIS A C 1
ATOM 1552 O O . HIS A 1 198 ? 13.792 2.260 10.634 1.00 68.06 198 HIS A O 1
ATOM 1558 N N . GLY A 1 199 ? 13.161 4.356 11.149 1.00 64.12 199 GLY A N 1
ATOM 1559 C CA . GLY A 1 199 ? 13.741 4.336 12.502 1.00 64.12 199 GLY A CA 1
ATOM 1560 C C . GLY A 1 199 ? 12.912 3.513 13.497 1.00 64.12 199 GLY A C 1
ATOM 1561 O O . GLY A 1 199 ? 13.457 2.746 14.288 1.00 64.12 199 GLY A O 1
ATOM 1562 N N . SER A 1 200 ? 11.579 3.607 13.400 1.00 80.12 200 SER A N 1
ATOM 1563 C CA . SER A 1 200 ? 10.648 3.061 14.395 1.00 80.12 200 SER A CA 1
ATOM 1564 C C . SER A 1 200 ? 9.491 2.259 13.801 1.00 80.12 200 SER A C 1
ATOM 1566 O O . SER A 1 200 ? 9.163 2.391 12.624 1.00 80.12 200 SER A O 1
ATOM 1568 N N . ILE A 1 201 ? 8.817 1.461 14.641 1.00 83.62 201 ILE A N 1
ATOM 1569 C CA . ILE A 1 201 ? 7.584 0.726 14.286 1.00 83.62 201 ILE A CA 1
ATOM 1570 C C . ILE A 1 201 ? 6.515 1.689 13.760 1.00 83.62 201 ILE A C 1
ATOM 1572 O O . ILE A 1 201 ? 5.888 1.431 12.733 1.00 83.62 201 ILE A O 1
ATOM 1576 N N . LEU A 1 202 ? 6.330 2.812 14.459 1.00 83.56 202 LEU A N 1
ATOM 1577 C CA . LEU A 1 202 ? 5.361 3.829 14.079 1.00 83.56 202 LEU A CA 1
ATOM 1578 C C . LEU A 1 202 ? 5.747 4.501 12.757 1.00 83.56 202 LEU A C 1
ATOM 1580 O O . LEU A 1 202 ? 4.887 4.754 11.916 1.00 83.56 202 LEU A O 1
ATOM 1584 N N . SER A 1 203 ? 7.046 4.731 12.557 1.00 81.19 203 SER A N 1
ATOM 1585 C CA . SER A 1 203 ? 7.570 5.314 11.331 1.00 81.19 203 SER A CA 1
ATOM 1586 C C . SER A 1 203 ? 7.406 4.375 10.132 1.00 81.19 203 SER A C 1
ATOM 1588 O O . SER A 1 203 ? 6.896 4.781 9.089 1.00 81.19 203 SER A O 1
ATOM 1590 N N . GLY A 1 204 ? 7.717 3.087 10.299 1.00 83.12 204 GLY A N 1
ATOM 1591 C CA . GLY A 1 204 ? 7.439 2.057 9.299 1.00 83.12 204 GLY A CA 1
ATOM 1592 C C . GLY A 1 204 ? 5.950 1.972 8.946 1.00 83.12 204 GLY A C 1
ATOM 1593 O O . GLY A 1 204 ? 5.612 1.891 7.768 1.00 83.12 204 GLY A O 1
ATOM 1594 N N . PHE A 1 205 ? 5.052 2.073 9.935 1.00 88.31 205 PHE A N 1
ATOM 1595 C CA . PHE A 1 205 ? 3.609 2.128 9.683 1.00 88.31 205 PHE A CA 1
ATOM 1596 C C . PHE A 1 205 ? 3.207 3.349 8.845 1.00 88.31 205 PHE A C 1
ATOM 1598 O O . PHE A 1 205 ? 2.631 3.181 7.774 1.00 88.31 205 PHE A O 1
ATOM 1605 N N . LEU A 1 206 ? 3.554 4.567 9.271 1.00 87.69 206 LEU A N 1
ATOM 1606 C CA . LEU A 1 206 ? 3.171 5.793 8.559 1.00 87.69 206 LEU A CA 1
ATOM 1607 C C . LEU A 1 206 ? 3.769 5.878 7.146 1.00 87.69 206 LEU A C 1
ATOM 1609 O O . LEU A 1 206 ? 3.071 6.257 6.204 1.00 87.69 206 LEU A O 1
ATOM 1613 N N . ASN A 1 207 ? 5.029 5.469 6.972 1.00 84.69 207 ASN A N 1
ATOM 1614 C CA . ASN A 1 207 ? 5.649 5.374 5.650 1.00 84.69 207 ASN A CA 1
ATOM 1615 C C . ASN A 1 207 ? 4.930 4.360 4.757 1.00 84.69 207 ASN A C 1
ATOM 1617 O O . ASN A 1 207 ? 4.757 4.618 3.569 1.00 84.69 207 ASN A O 1
ATOM 1621 N N . ALA A 1 208 ? 4.462 3.240 5.311 1.00 87.88 208 ALA A N 1
ATOM 1622 C CA . ALA A 1 208 ? 3.702 2.266 4.546 1.00 87.88 208 ALA A CA 1
ATOM 1623 C C . ALA A 1 208 ? 2.286 2.746 4.195 1.00 87.88 208 ALA A C 1
ATOM 1625 O O . ALA A 1 208 ? 1.853 2.495 3.075 1.00 87.88 208 ALA A O 1
ATOM 1626 N N . VAL A 1 209 ? 1.591 3.487 5.070 1.00 92.19 209 VAL A N 1
ATOM 1627 C CA . VAL A 1 209 ? 0.312 4.145 4.727 1.00 92.19 209 VAL A CA 1
ATOM 1628 C C . VAL A 1 209 ? 0.512 5.090 3.540 1.00 92.19 209 VAL A C 1
ATOM 1630 O O . VAL A 1 209 ? -0.193 4.993 2.533 1.00 92.19 209 VAL A O 1
ATOM 1633 N N . LEU A 1 210 ? 1.510 5.977 3.621 1.00 89.69 210 LEU A N 1
ATOM 1634 C CA . LEU A 1 210 ? 1.829 6.921 2.546 1.00 89.69 210 LEU A CA 1
ATOM 1635 C C . LEU A 1 210 ? 2.271 6.192 1.267 1.00 89.69 210 LEU A C 1
ATOM 1637 O O . LEU A 1 210 ? 1.819 6.547 0.180 1.00 89.69 210 LEU A O 1
ATOM 1641 N N . GLY A 1 211 ? 3.087 5.141 1.383 1.00 89.31 211 GLY A N 1
ATOM 1642 C CA . GLY A 1 211 ? 3.521 4.295 0.270 1.00 89.31 211 GLY A CA 1
ATOM 1643 C C . GLY A 1 211 ? 2.369 3.545 -0.405 1.00 89.31 211 GLY A C 1
ATOM 1644 O O . GLY A 1 211 ? 2.321 3.492 -1.634 1.00 89.31 211 GLY A O 1
ATOM 1645 N N . SER A 1 212 ? 1.402 3.037 0.365 1.00 93.12 212 SER A N 1
ATOM 1646 C CA . SER A 1 212 ? 0.164 2.440 -0.147 1.00 93.12 212 SER A CA 1
ATOM 1647 C C . SER A 1 212 ? -0.667 3.464 -0.919 1.00 93.12 212 SER A C 1
ATOM 1649 O O . SER A 1 212 ? -1.072 3.188 -2.047 1.00 93.12 212 SER A O 1
ATOM 1651 N N . ILE A 1 213 ? -0.840 4.676 -0.380 1.00 94.19 213 ILE A N 1
ATOM 1652 C CA . ILE A 1 213 ? -1.513 5.782 -1.082 1.00 94.19 213 ILE A CA 1
ATOM 1653 C C . ILE A 1 213 ? -0.788 6.116 -2.397 1.00 94.19 213 ILE A C 1
ATOM 1655 O O . ILE A 1 213 ? -1.432 6.202 -3.443 1.00 94.19 213 ILE A O 1
ATOM 1659 N N . GLN A 1 214 ? 0.548 6.228 -2.395 1.00 92.12 214 GLN A N 1
ATOM 1660 C CA . GLN A 1 214 ? 1.311 6.455 -3.631 1.00 92.12 214 GLN A CA 1
ATOM 1661 C C . GLN A 1 214 ? 1.172 5.296 -4.628 1.00 92.12 214 GLN A C 1
ATOM 1663 O O . GLN A 1 214 ? 1.062 5.551 -5.826 1.00 92.12 214 GLN A O 1
ATOM 1668 N N . CYS A 1 215 ? 1.127 4.043 -4.165 1.00 93.31 215 CYS A N 1
ATOM 1669 C CA . CYS A 1 215 ? 0.893 2.869 -5.008 1.00 93.31 215 CYS A CA 1
ATOM 1670 C C . CYS A 1 215 ? -0.494 2.886 -5.665 1.00 93.31 215 CYS A C 1
ATOM 1672 O O . CYS A 1 215 ? -0.595 2.612 -6.861 1.00 93.31 215 CYS A O 1
ATOM 1674 N N . ILE A 1 216 ? -1.539 3.242 -4.913 1.00 95.88 216 ILE A N 1
ATOM 1675 C CA . ILE A 1 216 ? -2.923 3.340 -5.399 1.00 95.88 216 ILE A CA 1
ATOM 1676 C C . ILE A 1 216 ? -3.046 4.479 -6.423 1.00 95.88 216 ILE A C 1
ATOM 1678 O O . ILE A 1 216 ? -3.523 4.261 -7.539 1.00 95.88 216 ILE A O 1
ATOM 1682 N N . CYS A 1 217 ? -2.535 5.675 -6.108 1.00 94.50 217 CYS A N 1
ATOM 1683 C CA . CYS A 1 217 ? -2.501 6.799 -7.050 1.00 94.50 217 CYS A CA 1
ATOM 1684 C C . CYS A 1 217 ? -1.692 6.471 -8.315 1.00 94.50 217 CYS A C 1
ATOM 1686 O O . CYS A 1 217 ? -2.136 6.767 -9.427 1.00 94.50 217 CYS A O 1
ATOM 1688 N N . PHE A 1 218 ? -0.541 5.802 -8.164 1.00 94.56 218 PHE A N 1
ATOM 1689 C CA . PHE A 1 218 ? 0.256 5.304 -9.284 1.00 94.56 218 PHE A CA 1
ATOM 1690 C C . PHE A 1 218 ? -0.563 4.345 -10.154 1.00 94.56 218 PHE A C 1
ATOM 1692 O O . PHE A 1 218 ? -0.596 4.530 -11.366 1.00 94.56 218 PHE A O 1
ATOM 1699 N N . ALA A 1 219 ? -1.240 3.347 -9.576 1.00 96.44 219 ALA A N 1
ATOM 1700 C CA . ALA A 1 219 ? -2.037 2.376 -10.329 1.00 96.44 219 ALA A CA 1
ATOM 1701 C C . ALA A 1 219 ? -3.162 3.057 -11.133 1.00 96.44 219 ALA A C 1
ATOM 1703 O O . ALA A 1 219 ? -3.311 2.802 -12.332 1.00 96.44 219 ALA A O 1
ATOM 1704 N N . LYS A 1 220 ? -3.890 3.997 -10.510 1.00 95.75 220 LYS A N 1
ATOM 1705 C CA . LYS A 1 220 ? -4.983 4.752 -11.152 1.00 95.75 220 LYS A CA 1
ATOM 1706 C C . LYS A 1 220 ? -4.512 5.662 -12.289 1.00 95.75 220 LYS A C 1
ATOM 1708 O O . LYS A 1 220 ? -5.243 5.835 -13.264 1.00 95.75 220 LYS A O 1
ATOM 1713 N N . GLU A 1 221 ? -3.325 6.258 -12.196 1.00 95.00 221 GLU A N 1
ATOM 1714 C CA . GLU A 1 221 ? -2.744 7.054 -13.287 1.00 95.00 221 GLU A CA 1
ATOM 1715 C C . GLU A 1 221 ? -2.102 6.167 -14.367 1.00 95.00 221 GLU A C 1
ATOM 1717 O O . GLU A 1 221 ? -2.342 6.372 -15.556 1.00 95.00 221 GLU A O 1
ATOM 1722 N N . TRP A 1 222 ? -1.382 5.112 -13.975 1.00 95.88 222 TRP A N 1
ATOM 1723 C CA . TRP A 1 222 ? -0.800 4.127 -14.888 1.00 95.88 222 TRP A CA 1
ATOM 1724 C C . TRP A 1 222 ? -1.859 3.456 -15.765 1.00 95.88 222 TRP A C 1
ATOM 1726 O O . TRP A 1 222 ? -1.633 3.260 -16.959 1.00 95.88 222 TRP A O 1
ATOM 1736 N N . ALA A 1 223 ? -3.041 3.142 -15.226 1.00 96.31 223 ALA A N 1
ATOM 1737 C CA . ALA A 1 223 ? -4.155 2.608 -16.007 1.00 96.31 223 ALA A CA 1
ATOM 1738 C C . ALA A 1 223 ? -4.522 3.513 -17.202 1.00 96.31 223 ALA A C 1
ATOM 1740 O O . ALA A 1 223 ? -4.758 2.999 -18.296 1.00 96.31 223 ALA A O 1
ATOM 1741 N N . LYS A 1 224 ? -4.470 4.841 -17.021 1.00 94.75 224 LYS A N 1
ATOM 1742 C CA . LYS A 1 224 ? -4.852 5.857 -18.018 1.00 94.75 224 LYS A CA 1
ATOM 1743 C C . LYS A 1 224 ? -3.803 6.083 -19.112 1.00 94.75 224 LYS A C 1
ATOM 1745 O O . LYS A 1 224 ? -4.171 6.502 -20.203 1.00 94.75 224 LYS A O 1
ATOM 1750 N N . LEU A 1 225 ? -2.525 5.790 -18.850 1.00 94.19 225 LEU A N 1
ATOM 1751 C CA . LEU A 1 225 ? -1.444 6.013 -19.819 1.00 94.19 225 LEU A CA 1
ATOM 1752 C C . LEU A 1 225 ? -1.573 5.149 -21.084 1.00 94.19 225 LEU A C 1
ATOM 1754 O O . LEU A 1 225 ? -1.812 3.936 -21.023 1.00 94.19 225 LEU A O 1
ATOM 1758 N N . HIS A 1 226 ? -1.288 5.743 -22.237 1.00 95.44 226 HIS A N 1
ATOM 1759 C CA . HIS A 1 226 ? -1.165 5.050 -23.511 1.00 95.44 226 HIS A CA 1
ATOM 1760 C C . HIS A 1 226 ? 0.116 4.197 -23.586 1.00 95.44 226 HIS A C 1
ATOM 1762 O O . HIS A 1 226 ? 1.080 4.365 -22.837 1.00 95.44 226 HIS A O 1
ATOM 1768 N N . LYS A 1 227 ? 0.161 3.273 -24.559 1.00 95.44 227 LYS A N 1
ATOM 1769 C CA . LYS A 1 227 ? 1.298 2.354 -24.772 1.00 95.44 227 LYS A CA 1
ATOM 1770 C C . LYS A 1 227 ? 2.641 3.077 -24.964 1.00 95.44 227 LYS A C 1
ATOM 1772 O O . LYS A 1 227 ? 3.669 2.537 -24.566 1.00 95.44 227 LYS A O 1
ATOM 1777 N N . ARG A 1 228 ? 2.629 4.270 -25.572 1.00 94.19 228 ARG A N 1
ATOM 1778 C CA . ARG A 1 228 ? 3.822 5.110 -25.746 1.00 94.19 228 ARG A CA 1
ATOM 1779 C C . ARG A 1 228 ? 4.333 5.615 -24.398 1.00 94.19 228 ARG A C 1
ATOM 1781 O O . ARG A 1 228 ? 5.444 5.280 -24.028 1.00 94.19 228 ARG A O 1
ATOM 1788 N N . GLU A 1 229 ? 3.499 6.318 -23.639 1.00 93.50 229 GLU A N 1
ATOM 1789 C CA . GLU A 1 229 ? 3.867 6.896 -22.339 1.00 93.50 229 GLU A CA 1
ATOM 1790 C C . GLU A 1 229 ? 4.334 5.825 -21.344 1.00 93.50 229 GLU A C 1
ATOM 1792 O O . GLU A 1 229 ? 5.303 6.031 -20.624 1.00 93.50 229 GLU A O 1
ATOM 1797 N N . LYS A 1 230 ? 3.713 4.636 -21.362 1.00 95.31 230 LYS A N 1
ATOM 1798 C CA . LYS A 1 230 ? 4.156 3.476 -20.567 1.00 95.31 230 LYS A CA 1
ATOM 1799 C C . LYS A 1 230 ? 5.557 2.987 -20.939 1.00 95.31 230 LYS A C 1
ATOM 1801 O O . LYS A 1 230 ? 6.311 2.593 -20.055 1.00 95.31 230 LYS A O 1
ATOM 1806 N N . ARG A 1 231 ? 5.915 2.986 -22.227 1.00 93.56 231 ARG A N 1
ATOM 1807 C CA . ARG A 1 231 ? 7.273 2.641 -22.679 1.00 93.56 231 ARG A CA 1
ATOM 1808 C C . ARG A 1 231 ? 8.257 3.741 -22.286 1.00 93.56 231 ARG A C 1
ATOM 1810 O O . ARG A 1 231 ? 9.276 3.429 -21.685 1.00 93.56 231 ARG A O 1
ATOM 1817 N N . ASP A 1 232 ? 7.914 4.990 -22.581 1.00 92.00 232 ASP A N 1
ATOM 1818 C CA . ASP A 1 232 ? 8.762 6.154 -22.328 1.00 92.00 232 ASP A CA 1
ATOM 1819 C C . ASP A 1 232 ? 9.021 6.305 -20.796 1.00 92.00 232 ASP A C 1
ATOM 1821 O O . ASP A 1 232 ? 10.132 6.626 -20.379 1.00 92.00 232 ASP A O 1
ATOM 1825 N N . PHE A 1 233 ? 8.051 5.944 -19.935 1.00 94.19 233 PHE A N 1
ATOM 1826 C CA . PHE A 1 233 ? 8.244 5.767 -18.484 1.00 94.19 233 PHE A CA 1
ATOM 1827 C C . PHE A 1 233 ? 9.219 4.629 -18.145 1.00 94.19 233 PHE A C 1
ATOM 1829 O O . PHE A 1 233 ? 10.114 4.823 -17.331 1.00 94.19 233 PHE A O 1
ATOM 1836 N N . VAL A 1 234 ? 9.048 3.436 -18.730 1.00 93.31 234 VAL A N 1
ATOM 1837 C CA . VAL A 1 234 ? 9.905 2.262 -18.455 1.00 93.31 234 VAL A CA 1
ATOM 1838 C C . VAL A 1 234 ? 11.359 2.518 -18.849 1.00 93.31 234 VAL A C 1
ATOM 1840 O O . VAL A 1 234 ? 12.260 2.009 -18.188 1.00 93.31 234 VAL A O 1
ATOM 1843 N N . GLU A 1 235 ? 11.590 3.305 -19.898 1.00 91.12 235 GLU A N 1
ATOM 1844 C CA . GLU A 1 235 ? 12.921 3.736 -20.331 1.00 91.12 235 GLU A CA 1
ATOM 1845 C C . GLU A 1 235 ? 13.531 4.714 -19.308 1.00 91.12 235 GLU A C 1
ATOM 1847 O O . GLU A 1 235 ? 14.541 4.367 -18.695 1.00 91.12 235 GLU A O 1
ATOM 1852 N N . LYS A 1 236 ? 12.849 5.824 -18.974 1.00 91.25 236 LYS A N 1
ATOM 1853 C CA . LYS A 1 236 ? 13.283 6.757 -17.908 1.00 91.25 236 LYS A CA 1
ATOM 1854 C C . LYS A 1 236 ? 13.484 6.081 -16.538 1.00 91.25 236 LYS A C 1
ATOM 1856 O O . LYS A 1 236 ? 14.358 6.470 -15.768 1.00 91.25 236 LYS A O 1
ATOM 1861 N N . ALA A 1 237 ? 12.657 5.094 -16.190 1.00 91.06 237 ALA A N 1
ATOM 1862 C CA . ALA A 1 237 ? 12.756 4.364 -14.925 1.00 91.06 237 ALA A CA 1
ATOM 1863 C C . ALA A 1 237 ? 13.945 3.389 -14.908 1.00 91.06 237 ALA A C 1
ATOM 1865 O O . ALA A 1 237 ? 14.542 3.184 -13.853 1.00 91.06 237 ALA A O 1
ATOM 1866 N N . PHE A 1 238 ? 14.316 2.818 -16.061 1.00 90.81 238 PHE A N 1
ATOM 1867 C CA . PHE A 1 238 ? 15.531 2.012 -16.190 1.00 90.81 238 PHE A CA 1
ATOM 1868 C C . PHE A 1 238 ? 16.785 2.882 -16.053 1.00 90.81 238 PHE A C 1
ATOM 1870 O O . PHE A 1 238 ? 17.668 2.528 -15.284 1.00 90.81 238 PHE A O 1
ATOM 1877 N N . GLU A 1 239 ? 16.819 4.053 -16.695 1.00 89.00 239 GLU A N 1
ATOM 1878 C CA . GLU A 1 239 ? 17.915 5.033 -16.571 1.00 89.00 239 GLU A CA 1
ATOM 1879 C C . GLU A 1 239 ? 18.129 5.516 -15.125 1.00 89.00 239 GLU A C 1
ATOM 1881 O O . GLU A 1 239 ? 19.250 5.793 -14.715 1.00 89.00 239 GLU A O 1
ATOM 1886 N N . GLN A 1 240 ? 17.064 5.602 -14.321 1.00 86.44 240 GLN A N 1
ATOM 1887 C CA . GLN A 1 240 ? 17.172 5.934 -12.894 1.00 86.44 240 GLN A CA 1
ATOM 1888 C C . GLN A 1 240 ? 17.612 4.750 -12.024 1.00 86.44 240 GLN A C 1
ATOM 1890 O O . GLN A 1 240 ? 18.182 4.967 -10.957 1.00 86.44 240 GLN A O 1
ATOM 1895 N N . TYR A 1 241 ? 17.320 3.519 -12.450 1.00 83.69 241 TYR A N 1
ATOM 1896 C CA . TYR A 1 241 ? 17.722 2.293 -11.758 1.00 83.69 241 TYR A CA 1
ATOM 1897 C C . TYR A 1 241 ? 19.178 1.903 -12.056 1.00 83.69 241 TYR A C 1
ATOM 1899 O O . TYR A 1 241 ? 19.851 1.335 -11.200 1.00 83.69 241 TYR A O 1
ATOM 1907 N N . ASP A 1 242 ? 19.652 2.213 -13.261 1.00 85.00 242 ASP A N 1
ATOM 1908 C CA . ASP A 1 242 ? 20.976 1.870 -13.773 1.00 85.00 242 ASP A CA 1
ATOM 1909 C C . ASP A 1 242 ? 21.582 3.100 -14.486 1.00 85.00 242 ASP A C 1
ATOM 1911 O O . ASP A 1 242 ? 21.530 3.187 -15.713 1.00 85.00 242 ASP A O 1
ATOM 1915 N N . PRO A 1 243 ? 22.091 4.111 -13.748 1.00 83.19 243 PRO A N 1
ATOM 1916 C CA . PRO A 1 243 ? 22.549 5.371 -14.350 1.00 83.19 243 PRO A CA 1
ATOM 1917 C C . PRO A 1 243 ? 23.758 5.216 -15.281 1.00 83.19 243 PRO A C 1
ATOM 1919 O O . PRO A 1 243 ? 23.911 5.990 -16.229 1.00 83.19 243 PRO A O 1
ATOM 1922 N N . ASP A 1 244 ? 24.595 4.207 -15.031 1.00 79.25 244 ASP A N 1
ATOM 1923 C CA . ASP A 1 244 ? 25.822 3.950 -15.790 1.00 79.25 244 ASP A CA 1
ATOM 1924 C C . ASP A 1 244 ? 25.523 3.472 -17.227 1.00 79.25 244 ASP A C 1
ATOM 1926 O O . ASP A 1 244 ? 26.303 3.759 -18.141 1.00 79.25 244 ASP A O 1
ATOM 1930 N N . PHE A 1 245 ? 24.346 2.864 -17.463 1.00 75.94 245 PHE A N 1
ATOM 1931 C CA . PHE A 1 245 ? 23.856 2.427 -18.783 1.00 75.94 245 PHE A CA 1
ATOM 1932 C C . PHE A 1 245 ? 23.956 3.512 -19.867 1.00 75.94 245 PHE A C 1
ATOM 1934 O O . PHE A 1 245 ? 24.274 3.197 -21.011 1.00 75.94 245 PHE A O 1
ATOM 1941 N N . LEU A 1 246 ? 23.734 4.789 -19.530 1.00 68.50 246 LEU A N 1
ATOM 1942 C CA . LEU A 1 246 ? 23.803 5.896 -20.496 1.00 68.50 246 LEU A CA 1
ATOM 1943 C C . LEU A 1 246 ? 25.214 6.129 -21.073 1.00 68.50 246 LEU A C 1
ATOM 1945 O O . LEU A 1 246 ? 25.357 6.845 -22.065 1.00 68.50 246 LEU A O 1
ATOM 1949 N N . SER A 1 247 ? 26.248 5.552 -20.454 1.00 70.25 247 SER A N 1
ATOM 1950 C CA . SER A 1 247 ? 27.646 5.633 -20.894 1.00 70.25 247 SER A CA 1
ATOM 1951 C C . SER A 1 247 ? 28.149 4.377 -21.617 1.00 70.25 247 SER A C 1
ATOM 1953 O O . SER A 1 247 ? 29.245 4.392 -22.181 1.00 70.25 247 SER A O 1
ATOM 1955 N N . GLU A 1 248 ? 27.359 3.302 -21.628 1.00 74.00 248 GLU A N 1
ATOM 1956 C CA . GLU A 1 248 ? 27.731 2.006 -22.192 1.00 74.00 248 GLU A CA 1
ATOM 1957 C C . GLU A 1 248 ? 27.194 1.821 -23.620 1.00 74.00 248 GLU A C 1
ATOM 1959 O O . GLU A 1 248 ? 26.125 2.311 -23.987 1.00 74.00 248 GLU A O 1
ATOM 1964 N N . ALA A 1 249 ? 27.924 1.067 -24.445 1.00 74.88 249 ALA A N 1
ATOM 1965 C CA . ALA A 1 249 ? 27.375 0.565 -25.703 1.00 74.88 249 ALA A CA 1
ATOM 1966 C C . ALA A 1 249 ? 26.341 -0.538 -25.405 1.00 74.88 249 ALA A C 1
ATOM 1968 O O . ALA A 1 249 ? 26.565 -1.353 -24.513 1.00 74.88 249 ALA A O 1
ATOM 1969 N N . GLU A 1 250 ? 25.226 -0.592 -26.146 1.00 77.31 250 GLU A N 1
ATOM 1970 C CA . GLU A 1 250 ? 24.186 -1.614 -25.933 1.00 77.31 250 GLU A CA 1
ATOM 1971 C C . GLU A 1 250 ? 24.708 -3.004 -26.353 1.00 77.31 250 GLU A C 1
ATOM 1973 O O . GLU A 1 250 ? 24.662 -3.378 -27.525 1.00 77.31 250 GLU A O 1
ATOM 1978 N N . ASP A 1 251 ? 25.244 -3.742 -25.378 1.00 83.12 251 ASP A N 1
ATOM 1979 C CA . ASP A 1 251 ? 25.769 -5.103 -25.498 1.00 83.12 251 ASP A CA 1
ATOM 1980 C C . ASP A 1 251 ? 24.812 -6.150 -24.882 1.00 83.12 251 ASP A C 1
ATOM 1982 O O . ASP A 1 251 ? 23.749 -5.829 -24.334 1.00 83.12 251 ASP A O 1
ATOM 1986 N N . ASP A 1 252 ? 25.189 -7.431 -24.940 1.00 86.50 252 ASP A N 1
ATOM 1987 C CA . ASP A 1 252 ? 24.397 -8.521 -24.351 1.00 86.50 252 ASP A CA 1
ATOM 1988 C C . ASP A 1 252 ? 24.200 -8.362 -22.827 1.00 86.50 252 ASP A C 1
ATOM 1990 O O . ASP A 1 252 ? 23.159 -8.757 -22.288 1.00 86.50 252 ASP A O 1
ATOM 1994 N N . THR A 1 253 ? 25.156 -7.740 -22.127 1.00 85.62 253 THR A N 1
ATOM 1995 C CA . THR A 1 253 ? 25.102 -7.461 -20.682 1.00 85.62 253 THR A CA 1
ATOM 1996 C C . THR A 1 253 ? 24.006 -6.444 -20.363 1.00 85.62 253 THR A C 1
ATOM 1998 O O . THR A 1 253 ? 23.159 -6.668 -19.490 1.00 85.62 253 THR A O 1
ATOM 2001 N N . VAL A 1 254 ? 23.984 -5.336 -21.100 1.00 84.50 254 VAL A N 1
ATOM 2002 C CA . VAL A 1 254 ? 22.975 -4.277 -21.032 1.00 84.50 254 VAL A CA 1
ATOM 2003 C C . VAL A 1 254 ? 21.589 -4.826 -21.381 1.00 84.50 254 VAL A C 1
ATOM 2005 O O . VAL A 1 254 ? 20.624 -4.594 -20.643 1.00 84.50 254 VAL A O 1
ATOM 2008 N N . ILE A 1 255 ? 21.476 -5.628 -22.445 1.00 86.81 255 ILE A N 1
ATOM 2009 C CA . ILE A 1 255 ? 20.219 -6.281 -22.842 1.00 86.81 255 ILE A CA 1
ATOM 2010 C C . ILE A 1 255 ? 19.707 -7.203 -21.722 1.00 86.81 255 ILE A C 1
ATOM 2012 O O . ILE A 1 255 ? 18.512 -7.178 -21.391 1.00 86.81 255 ILE A O 1
ATOM 2016 N N . ALA A 1 256 ? 20.592 -7.978 -21.085 1.00 89.06 256 ALA A N 1
ATOM 2017 C CA . ALA A 1 256 ? 20.244 -8.833 -19.954 1.00 89.06 256 ALA A CA 1
ATOM 2018 C C . ALA A 1 256 ? 19.764 -8.024 -18.733 1.00 89.06 256 ALA A C 1
ATOM 2020 O O . ALA A 1 256 ? 18.707 -8.342 -18.174 1.00 89.06 256 ALA A O 1
ATOM 2021 N N . ARG A 1 257 ? 20.459 -6.938 -18.357 1.00 88.62 257 ARG A N 1
ATOM 2022 C CA . ARG A 1 257 ? 20.039 -6.030 -17.268 1.00 88.62 257 ARG A CA 1
ATOM 2023 C C . ARG A 1 257 ? 18.662 -5.418 -17.535 1.00 88.62 257 ARG A C 1
ATOM 2025 O O . ARG A 1 257 ? 17.763 -5.528 -16.698 1.00 88.62 257 ARG A O 1
ATOM 2032 N N . LYS A 1 258 ? 18.438 -4.895 -18.743 1.00 90.19 258 LYS A N 1
ATOM 2033 C CA . LYS A 1 258 ? 17.158 -4.319 -19.202 1.00 90.19 258 LYS A CA 1
ATOM 2034 C C . LYS A 1 258 ? 16.017 -5.348 -19.185 1.00 90.19 258 LYS A C 1
ATOM 2036 O O . LYS A 1 258 ? 14.881 -5.011 -18.844 1.00 90.19 258 LYS A O 1
ATOM 2041 N N . LYS A 1 259 ? 16.299 -6.623 -19.489 1.00 91.94 259 LYS A N 1
ATOM 2042 C CA . LYS A 1 259 ? 15.343 -7.745 -19.369 1.00 91.94 259 LYS A CA 1
ATOM 2043 C C . LYS A 1 259 ? 14.993 -8.051 -17.907 1.00 91.94 259 LYS A C 1
ATOM 2045 O O . LYS A 1 259 ? 13.811 -8.207 -17.590 1.00 91.94 259 LYS A O 1
ATOM 2050 N N . VAL A 1 260 ? 15.982 -8.094 -17.009 1.00 91.19 260 VAL A N 1
ATOM 2051 C CA . VAL A 1 260 ? 15.759 -8.277 -15.561 1.00 91.19 260 VAL A CA 1
ATOM 2052 C C . VAL A 1 260 ? 14.932 -7.124 -14.990 1.00 91.19 260 VAL A C 1
ATOM 2054 O O . VAL A 1 260 ? 13.925 -7.378 -14.324 1.00 91.19 260 VAL A O 1
ATOM 2057 N N . PHE A 1 261 ? 15.282 -5.876 -15.315 1.00 92.56 261 PHE A N 1
ATOM 2058 C CA . PHE A 1 261 ? 14.523 -4.695 -14.907 1.00 92.56 261 PHE A CA 1
ATOM 2059 C C . PHE A 1 261 ? 13.064 -4.763 -15.372 1.00 92.56 261 PHE A C 1
ATOM 2061 O O . PHE A 1 261 ? 12.164 -4.655 -14.545 1.00 92.56 261 PHE A O 1
ATOM 2068 N N . LYS A 1 262 ? 12.801 -5.039 -16.659 1.00 93.81 262 LYS A N 1
ATOM 2069 C CA . LYS A 1 262 ? 11.428 -5.164 -17.193 1.00 93.81 262 LYS A CA 1
ATOM 2070 C C . LYS A 1 262 ? 10.604 -6.230 -16.461 1.00 93.81 262 LYS A C 1
ATOM 2072 O O . LYS A 1 262 ? 9.427 -6.005 -16.178 1.00 93.81 262 LYS A O 1
ATOM 2077 N N . ASN A 1 263 ? 11.216 -7.358 -16.095 1.00 92.00 263 ASN A N 1
ATOM 2078 C CA . ASN A 1 263 ? 10.558 -8.400 -15.304 1.00 92.00 263 ASN A CA 1
ATOM 2079 C C . ASN A 1 263 ? 10.230 -7.931 -13.875 1.00 92.00 263 ASN A C 1
ATOM 2081 O O . ASN A 1 263 ? 9.133 -8.204 -13.382 1.00 92.00 263 ASN A O 1
ATOM 2085 N N . ARG A 1 264 ? 11.137 -7.199 -13.212 1.00 91.56 264 ARG A N 1
ATOM 2086 C CA . ARG A 1 264 ? 10.882 -6.599 -11.888 1.00 91.56 264 ARG A CA 1
ATOM 2087 C C . ARG A 1 264 ? 9.833 -5.486 -11.960 1.00 91.56 264 ARG A C 1
ATOM 2089 O O . ARG A 1 264 ? 8.921 -5.471 -11.144 1.00 91.56 264 ARG A O 1
ATOM 2096 N N . HIS A 1 265 ? 9.877 -4.635 -12.981 1.00 92.75 265 HIS A N 1
ATOM 2097 C CA . HIS A 1 265 ? 8.864 -3.611 -13.226 1.00 92.75 265 HIS A CA 1
ATOM 2098 C C . HIS A 1 265 ? 7.470 -4.221 -13.418 1.00 92.75 265 HIS A C 1
ATOM 2100 O O . HIS A 1 265 ? 6.524 -3.792 -12.763 1.00 92.75 265 HIS A O 1
ATOM 2106 N N . LYS A 1 266 ? 7.332 -5.295 -14.212 1.00 92.69 266 LYS A N 1
ATOM 2107 C CA . LYS A 1 266 ? 6.052 -6.017 -14.338 1.00 92.69 266 LYS A CA 1
ATOM 2108 C C . LYS A 1 266 ? 5.518 -6.481 -12.974 1.00 92.69 266 LYS A C 1
ATOM 2110 O O . LYS A 1 266 ? 4.322 -6.342 -12.722 1.00 92.69 266 LYS A O 1
ATOM 2115 N N . LYS A 1 267 ? 6.383 -6.991 -12.087 1.00 90.81 267 LYS A N 1
ATOM 2116 C CA . LYS A 1 267 ? 6.013 -7.375 -10.711 1.00 90.81 267 LYS A CA 1
ATOM 2117 C C . LYS A 1 267 ? 5.540 -6.173 -9.881 1.00 90.81 267 LYS A C 1
ATOM 2119 O O . LYS A 1 267 ? 4.483 -6.260 -9.269 1.00 90.81 267 LYS A O 1
ATOM 2124 N N . VAL A 1 268 ? 6.267 -5.052 -9.915 1.00 91.19 268 VAL A N 1
ATOM 2125 C CA . VAL A 1 268 ? 5.893 -3.797 -9.230 1.00 91.19 268 VAL A CA 1
ATOM 2126 C C . VAL A 1 268 ? 4.514 -3.304 -9.688 1.00 91.19 268 VAL A C 1
ATOM 2128 O O . VAL A 1 268 ? 3.640 -3.076 -8.857 1.00 91.19 268 VAL A O 1
ATOM 2131 N N . ILE A 1 269 ? 4.277 -3.223 -11.002 1.00 93.62 269 ILE A N 1
ATOM 2132 C CA . ILE A 1 269 ? 2.973 -2.840 -11.571 1.00 93.62 269 ILE A CA 1
ATOM 2133 C C . ILE A 1 269 ? 1.856 -3.791 -11.121 1.00 93.62 269 ILE A C 1
ATOM 2135 O O . ILE A 1 269 ? 0.771 -3.336 -10.768 1.00 93.62 269 ILE A O 1
ATOM 2139 N N . THR A 1 270 ? 2.120 -5.101 -11.113 1.00 92.19 270 THR A N 1
ATOM 2140 C CA . THR A 1 270 ? 1.136 -6.112 -10.691 1.00 92.19 270 THR A CA 1
ATOM 2141 C C . THR A 1 270 ? 0.748 -5.905 -9.225 1.00 92.19 270 THR A C 1
ATOM 2143 O O . THR A 1 270 ? -0.430 -5.713 -8.943 1.00 92.19 270 THR A O 1
ATOM 2146 N N . SER A 1 271 ? 1.732 -5.791 -8.327 1.00 91.69 271 SER A N 1
ATOM 2147 C CA . SER A 1 271 ? 1.509 -5.571 -6.891 1.00 91.69 271 SER A CA 1
ATOM 2148 C C . SER A 1 271 ? 0.739 -4.279 -6.581 1.00 91.69 271 SER A C 1
ATOM 2150 O O . SER A 1 271 ? -0.090 -4.264 -5.673 1.00 91.69 271 SER A O 1
ATOM 2152 N N . ARG A 1 272 ? 0.958 -3.197 -7.343 1.00 93.75 272 ARG A N 1
ATOM 2153 C CA . ARG A 1 272 ? 0.198 -1.942 -7.181 1.00 93.75 272 ARG A CA 1
ATOM 2154 C C . ARG A 1 272 ? -1.249 -2.056 -7.647 1.00 93.75 272 ARG A C 1
ATOM 2156 O O . ARG A 1 272 ? -2.135 -1.514 -6.996 1.00 93.75 272 ARG A O 1
ATOM 2163 N N . ASN A 1 273 ? -1.488 -2.758 -8.752 1.00 94.69 273 ASN A N 1
ATOM 2164 C CA . ASN A 1 273 ? -2.842 -3.002 -9.249 1.00 94.69 273 ASN A CA 1
ATOM 2165 C C . ASN A 1 273 ? -3.616 -3.955 -8.324 1.00 94.69 273 ASN A C 1
ATOM 2167 O O . ASN A 1 273 ? -4.813 -3.776 -8.136 1.00 94.69 273 ASN A O 1
ATOM 2171 N N . GLU A 1 274 ? -2.942 -4.941 -7.729 1.00 93.50 274 GLU A N 1
ATOM 2172 C CA . GLU A 1 274 ? -3.507 -5.783 -6.669 1.00 93.50 274 GLU A CA 1
ATOM 2173 C C . GLU A 1 274 ? -3.891 -4.931 -5.453 1.00 93.50 274 GLU A C 1
ATOM 2175 O O . GLU A 1 274 ? -5.042 -4.971 -5.037 1.00 93.50 274 GLU A O 1
ATOM 2180 N N . LEU A 1 275 ? -2.990 -4.076 -4.949 1.00 94.88 275 LEU A N 1
ATOM 2181 C CA . LEU A 1 275 ? -3.290 -3.180 -3.826 1.00 94.88 275 LEU A CA 1
ATOM 2182 C C . LEU A 1 275 ? -4.459 -2.219 -4.118 1.00 94.88 275 LEU A C 1
ATOM 2184 O O . LEU A 1 275 ? -5.267 -1.964 -3.229 1.00 94.88 275 LEU A O 1
ATOM 2188 N N . LEU A 1 276 ? -4.578 -1.718 -5.354 1.00 96.38 276 LEU A N 1
ATOM 2189 C CA . LEU A 1 276 ? -5.736 -0.932 -5.794 1.00 96.38 276 LEU A CA 1
ATOM 2190 C C . LEU A 1 276 ? -7.035 -1.746 -5.695 1.00 96.38 276 LEU A C 1
ATOM 2192 O O . LEU A 1 276 ? -7.966 -1.275 -5.055 1.00 96.38 276 LEU A O 1
ATOM 2196 N N . LYS A 1 277 ? -7.081 -2.973 -6.236 1.00 95.31 277 LYS A N 1
ATOM 2197 C CA . LYS A 1 277 ? -8.262 -3.855 -6.123 1.00 95.31 277 LYS A CA 1
ATOM 2198 C C . LYS A 1 277 ? -8.623 -4.160 -4.668 1.00 95.31 277 LYS A C 1
ATOM 2200 O O . LYS A 1 277 ? -9.797 -4.202 -4.316 1.00 95.31 277 LYS A O 1
ATOM 2205 N N . MET A 1 278 ? -7.615 -4.376 -3.820 1.00 95.50 278 MET A N 1
ATOM 2206 C CA . MET A 1 278 ? -7.827 -4.579 -2.388 1.00 95.50 278 MET A CA 1
ATOM 2207 C C . MET A 1 278 ? -8.463 -3.346 -1.752 1.00 95.50 278 MET A C 1
ATOM 2209 O O . MET A 1 278 ? -9.421 -3.484 -0.997 1.00 95.50 278 MET A O 1
ATOM 2213 N N . PHE A 1 279 ? -7.952 -2.150 -2.059 1.00 96.88 279 PHE A N 1
ATOM 2214 C CA . PHE A 1 279 ? -8.508 -0.892 -1.564 1.00 96.88 279 PHE A CA 1
ATOM 2215 C C . PHE A 1 279 ? -9.922 -0.632 -2.108 1.00 96.88 279 PHE A C 1
ATOM 2217 O O . PHE A 1 279 ? -10.771 -0.151 -1.372 1.00 96.88 279 PHE A O 1
ATOM 2224 N N . GLU A 1 280 ? -10.211 -0.988 -3.359 1.00 95.75 280 GLU A N 1
ATOM 2225 C CA . GLU A 1 280 ? -11.561 -0.880 -3.925 1.00 95.75 280 GLU A CA 1
ATOM 2226 C C . GLU A 1 280 ? -12.560 -1.797 -3.191 1.00 95.75 280 GLU A C 1
ATOM 2228 O O . GLU A 1 280 ? -13.676 -1.362 -2.929 1.00 95.75 280 GLU A O 1
ATOM 2233 N N . LYS A 1 281 ? -12.154 -3.005 -2.761 1.00 95.50 281 LYS A N 1
ATOM 2234 C CA . LYS A 1 281 ? -13.025 -3.930 -2.005 1.00 95.50 281 LYS A CA 1
ATOM 2235 C C . LYS A 1 281 ? -13.127 -3.625 -0.500 1.00 95.50 281 LYS A C 1
ATOM 2237 O O . LYS A 1 281 ? -14.220 -3.670 0.054 1.00 95.50 281 LYS A O 1
ATOM 2242 N N . PHE A 1 282 ? -12.006 -3.325 0.164 1.00 96.00 282 PHE A N 1
ATOM 2243 C CA . PHE A 1 282 ? -11.899 -3.227 1.634 1.00 96.00 282 PHE A CA 1
ATOM 2244 C C . PHE A 1 282 ? -11.537 -1.822 2.169 1.00 96.00 282 PHE A C 1
ATOM 2246 O O . PHE A 1 282 ? -11.382 -1.624 3.379 1.00 96.00 282 PHE A O 1
ATOM 2253 N N . HIS A 1 283 ? -11.387 -0.831 1.287 1.00 96.12 283 HIS A N 1
ATOM 2254 C CA . HIS A 1 283 ? -11.151 0.582 1.603 1.00 96.12 283 HIS A CA 1
ATOM 2255 C C . HIS A 1 283 ? -10.025 0.808 2.637 1.00 96.12 283 HIS A C 1
ATOM 2257 O O . HIS A 1 283 ? -8.895 0.333 2.482 1.00 96.12 283 HIS A O 1
ATOM 2263 N N . CYS A 1 284 ? -10.313 1.546 3.712 1.00 97.12 284 CYS A N 1
ATOM 2264 C CA . CYS A 1 284 ? -9.337 1.959 4.719 1.00 97.12 284 CYS A CA 1
ATOM 2265 C C . CYS A 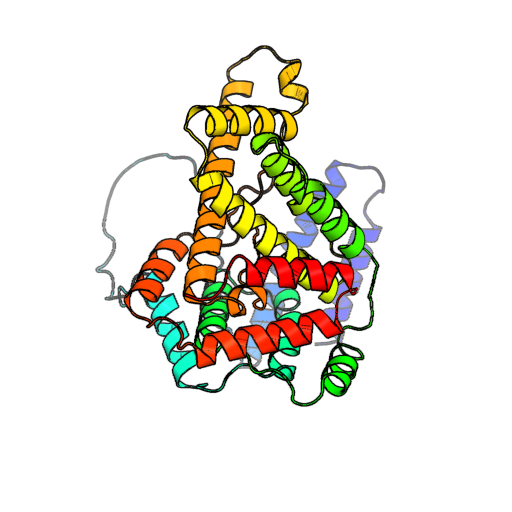1 284 ? -8.725 0.798 5.515 1.00 97.12 284 CYS A C 1
ATOM 2267 O O . CYS A 1 284 ? -7.619 0.968 6.028 1.00 97.12 284 CYS A O 1
ATOM 2269 N N . ALA A 1 285 ? -9.361 -0.379 5.573 1.00 96.50 285 ALA A N 1
ATOM 2270 C CA . ALA A 1 285 ? -8.781 -1.540 6.250 1.00 96.50 285 ALA A CA 1
ATOM 2271 C C . ALA A 1 285 ? -7.431 -1.948 5.622 1.00 96.50 285 ALA A C 1
ATOM 2273 O O . ALA A 1 285 ? -6.481 -2.271 6.333 1.00 96.50 285 ALA A O 1
ATOM 2274 N N . VAL A 1 286 ? -7.291 -1.805 4.297 1.00 96.69 286 VAL A N 1
ATOM 2275 C CA . VAL A 1 286 ? -6.038 -2.064 3.559 1.00 96.69 286 VAL A CA 1
ATOM 2276 C C . VAL A 1 286 ? -4.930 -1.077 3.922 1.00 96.69 286 VAL A C 1
ATOM 2278 O O . VAL A 1 286 ? -3.753 -1.432 3.900 1.00 96.69 286 VAL A O 1
ATOM 2281 N N . LEU A 1 287 ? -5.289 0.164 4.260 1.00 96.31 287 LEU A N 1
ATOM 2282 C CA . LEU A 1 287 ? -4.327 1.178 4.698 1.00 96.31 287 LEU A CA 1
ATOM 2283 C C . LEU A 1 287 ? -3.913 0.980 6.162 1.00 96.31 287 LEU A C 1
ATOM 2285 O O . LEU A 1 287 ? -2.806 1.363 6.530 1.00 96.31 287 LEU A O 1
ATOM 2289 N N . MET A 1 288 ? -4.772 0.385 6.993 1.00 94.75 288 MET A N 1
ATOM 2290 C CA . MET A 1 288 ? -4.467 0.096 8.398 1.00 94.75 288 MET A CA 1
ATOM 2291 C C . MET A 1 288 ? -3.611 -1.162 8.589 1.00 94.75 288 MET A C 1
ATOM 2293 O O . MET A 1 288 ? -2.827 -1.221 9.534 1.00 94.75 288 MET A O 1
ATOM 2297 N N . ASP A 1 289 ? -3.721 -2.159 7.715 1.00 92.50 289 ASP A N 1
ATOM 2298 C CA . ASP A 1 289 ? -3.052 -3.443 7.917 1.00 92.50 289 ASP A CA 1
ATOM 2299 C C . ASP A 1 289 ? -1.546 -3.421 7.550 1.00 92.50 289 ASP A C 1
ATOM 2301 O O . ASP A 1 289 ? -1.170 -3.230 6.383 1.00 92.50 289 ASP A O 1
ATOM 2305 N N . PRO A 1 290 ? -0.636 -3.710 8.501 1.00 88.12 290 PRO A N 1
ATOM 2306 C CA . PRO A 1 290 ? 0.798 -3.747 8.241 1.00 88.12 290 PRO A CA 1
ATOM 2307 C C . PRO A 1 290 ? 1.275 -4.996 7.457 1.00 88.12 290 PRO A C 1
ATOM 2309 O O . PRO A 1 290 ? 2.472 -5.132 7.168 1.00 88.12 290 PRO A O 1
ATOM 2312 N N . TYR A 1 291 ? 0.378 -5.912 7.081 1.00 89.56 291 TYR A N 1
ATOM 2313 C CA . TYR A 1 291 ? 0.641 -6.999 6.136 1.00 89.56 291 TYR A CA 1
ATOM 2314 C C . TYR A 1 291 ? 0.373 -6.608 4.674 1.00 89.56 291 TYR A C 1
ATOM 2316 O O . TYR A 1 291 ? 1.019 -7.170 3.778 1.00 89.56 291 TYR A O 1
ATOM 2324 N N . TRP A 1 292 ? -0.480 -5.612 4.400 1.00 89.06 292 TRP A N 1
ATOM 2325 C CA . TRP A 1 292 ? -0.809 -5.188 3.026 1.00 89.06 292 TRP A CA 1
ATOM 2326 C C . TRP A 1 292 ? 0.174 -4.180 2.410 1.00 89.06 292 TRP A C 1
ATOM 2328 O O . TRP A 1 292 ? 0.160 -3.963 1.200 1.00 89.06 292 TRP A O 1
ATOM 2338 N N . MET A 1 293 ? 1.131 -3.698 3.209 1.00 83.31 293 MET A N 1
ATOM 2339 C CA . MET A 1 293 ? 2.210 -2.781 2.814 1.00 83.31 293 MET A CA 1
ATOM 2340 C C . MET A 1 293 ? 2.936 -3.177 1.504 1.00 83.31 293 MET A C 1
ATOM 2342 O O . MET A 1 293 ? 3.350 -4.338 1.365 1.00 83.31 293 MET A O 1
ATOM 2346 N N . PRO A 1 294 ? 3.182 -2.230 0.575 1.00 78.75 294 PRO A N 1
ATOM 2347 C CA . PRO A 1 294 ? 3.894 -2.493 -0.673 1.00 78.75 294 PRO A CA 1
ATOM 2348 C C . PRO A 1 294 ? 5.379 -2.786 -0.421 1.00 78.75 294 PRO A C 1
ATOM 2350 O O . PRO A 1 294 ? 6.099 -1.980 0.159 1.00 78.75 294 PRO A O 1
ATOM 2353 N N . LYS A 1 295 ? 5.846 -3.953 -0.882 1.00 81.75 295 LYS A N 1
ATOM 2354 C CA . LYS A 1 295 ? 7.240 -4.426 -0.722 1.00 81.75 295 LYS A CA 1
ATOM 2355 C C . LYS A 1 295 ? 7.946 -4.719 -2.047 1.00 81.75 295 LYS A C 1
ATOM 2357 O O . LYS A 1 295 ? 9.117 -5.093 -2.052 1.00 81.75 295 LYS A O 1
ATOM 2362 N N . ALA A 1 296 ? 7.242 -4.577 -3.169 1.00 79.31 296 ALA A N 1
ATOM 2363 C CA . ALA A 1 296 ? 7.806 -4.794 -4.491 1.00 79.31 296 ALA A CA 1
ATOM 2364 C C . ALA A 1 296 ? 8.741 -3.635 -4.873 1.00 79.31 296 ALA A C 1
ATOM 2366 O O . ALA A 1 296 ? 8.284 -2.505 -5.040 1.00 79.31 296 ALA A O 1
ATOM 2367 N N . SER A 1 297 ? 10.035 -3.920 -5.048 1.00 80.44 297 SER A N 1
ATOM 2368 C CA . SER A 1 297 ? 11.042 -2.936 -5.468 1.00 80.44 297 SER A CA 1
ATOM 2369 C C . SER A 1 297 ? 11.902 -3.431 -6.635 1.00 80.44 297 SER A C 1
ATOM 2371 O O . SER A 1 297 ? 12.069 -4.637 -6.858 1.00 80.44 297 SER A O 1
ATOM 2373 N N . TYR A 1 298 ? 12.475 -2.483 -7.383 1.00 81.06 298 TYR A N 1
ATOM 2374 C CA . TYR A 1 298 ? 13.398 -2.766 -8.486 1.00 81.06 298 TYR A CA 1
ATOM 2375 C C . TYR A 1 298 ? 14.703 -3.419 -8.020 1.00 81.06 298 TYR A C 1
ATOM 2377 O O . TYR A 1 298 ? 15.309 -4.172 -8.779 1.00 81.06 298 TYR A O 1
ATOM 2385 N N . GLU A 1 299 ? 15.115 -3.176 -6.778 1.00 78.12 299 GLU A N 1
ATOM 2386 C CA . GLU A 1 299 ? 16.351 -3.694 -6.189 1.00 78.12 299 GLU A CA 1
ATOM 2387 C C . GLU A 1 299 ? 16.207 -5.153 -5.749 1.00 78.12 299 GLU A C 1
ATOM 2389 O O . GLU A 1 299 ? 16.944 -6.021 -6.217 1.00 78.12 299 GLU A O 1
ATOM 2394 N N . LEU A 1 300 ? 15.218 -5.437 -4.894 1.00 73.50 300 LEU A N 1
ATOM 2395 C CA . LEU A 1 300 ? 15.041 -6.752 -4.273 1.00 73.50 300 LEU A CA 1
ATOM 2396 C C . LEU A 1 300 ? 14.355 -7.756 -5.212 1.00 73.50 300 LEU A C 1
ATOM 2398 O O . LEU A 1 300 ? 14.551 -8.961 -5.080 1.00 73.50 300 LEU A O 1
ATOM 2402 N N . GLY A 1 301 ? 13.520 -7.293 -6.152 1.00 70.69 301 GLY A N 1
ATOM 2403 C CA . GLY A 1 301 ? 12.846 -8.129 -7.159 1.00 70.69 301 GLY A CA 1
ATOM 2404 C C . GLY A 1 301 ? 11.812 -9.144 -6.631 1.00 70.69 301 GLY A C 1
ATOM 2405 O O . GLY A 1 301 ? 11.177 -9.848 -7.434 1.00 70.69 301 GLY A O 1
ATOM 2406 N N . GLY A 1 302 ? 11.637 -9.223 -5.310 1.00 76.50 302 GLY A N 1
ATOM 2407 C CA . GLY A 1 302 ? 10.557 -9.930 -4.627 1.00 76.50 302 GLY A CA 1
ATOM 2408 C C . GLY A 1 302 ? 9.272 -9.100 -4.583 1.00 76.50 302 GLY A C 1
ATOM 2409 O O . GLY A 1 302 ? 9.314 -7.878 -4.661 1.00 76.50 302 GLY A O 1
ATOM 2410 N N . LEU A 1 303 ? 8.124 -9.771 -4.466 1.00 75.88 303 LEU A N 1
ATOM 2411 C CA . LEU A 1 303 ? 6.805 -9.127 -4.348 1.00 75.88 303 LEU A CA 1
ATOM 2412 C C . LEU A 1 303 ? 6.412 -8.815 -2.893 1.00 75.88 303 LEU A C 1
ATOM 2414 O O . LEU A 1 303 ? 5.510 -8.021 -2.656 1.00 75.88 303 LEU A O 1
ATOM 2418 N N . GLY A 1 304 ? 7.044 -9.477 -1.916 1.00 80.62 304 GLY A N 1
ATOM 2419 C CA . GLY A 1 304 ? 6.560 -9.511 -0.529 1.00 80.62 304 GLY A CA 1
ATOM 2420 C C . GLY A 1 304 ? 5.256 -10.300 -0.340 1.00 80.62 304 GLY A C 1
ATOM 2421 O O . GLY A 1 304 ? 4.627 -10.165 0.706 1.00 80.62 304 GLY A O 1
ATOM 2422 N N . ARG A 1 305 ? 4.883 -11.108 -1.342 1.00 86.62 305 ARG A N 1
ATOM 2423 C CA . ARG A 1 305 ? 3.707 -11.986 -1.411 1.00 86.62 305 ARG A CA 1
ATOM 2424 C C . ARG A 1 305 ? 4.116 -13.415 -1.757 1.00 86.62 305 ARG A C 1
ATOM 2426 O O . ARG A 1 305 ? 5.191 -13.622 -2.332 1.00 86.62 305 ARG A O 1
ATOM 2433 N N . THR A 1 306 ? 3.270 -14.390 -1.444 1.00 89.06 306 THR A N 1
ATOM 2434 C CA . THR A 1 306 ? 3.409 -15.764 -1.938 1.00 89.06 306 THR A CA 1
ATOM 2435 C C . THR A 1 306 ? 3.209 -15.822 -3.458 1.00 89.06 306 THR A C 1
ATOM 2437 O O . THR A 1 306 ? 2.575 -14.958 -4.063 1.00 89.06 306 THR A O 1
ATOM 2440 N N . LYS A 1 307 ? 3.700 -16.893 -4.098 1.00 88.69 307 LYS A N 1
ATOM 2441 C CA . LYS A 1 307 ? 3.411 -17.186 -5.518 1.00 88.69 307 LYS A CA 1
ATOM 2442 C C . LYS A 1 307 ? 1.931 -17.511 -5.791 1.00 88.69 307 LYS A C 1
ATOM 2444 O O . LYS A 1 307 ? 1.540 -17.620 -6.947 1.00 88.69 307 LYS A O 1
ATOM 2449 N N . HIS A 1 308 ? 1.141 -17.689 -4.732 1.00 89.31 308 HIS A N 1
ATOM 2450 C CA . HIS A 1 308 ? -0.261 -18.097 -4.760 1.00 89.31 308 HIS A CA 1
ATOM 2451 C C . HIS A 1 308 ? -1.231 -16.927 -4.549 1.00 89.31 308 HIS A C 1
ATOM 2453 O O . HIS A 1 308 ? -2.406 -17.069 -4.873 1.00 89.31 308 HIS A O 1
ATOM 2459 N N . PHE A 1 309 ? -0.732 -15.773 -4.090 1.00 90.19 309 PHE A N 1
ATOM 2460 C CA . PHE A 1 309 ? -1.535 -14.625 -3.674 1.00 90.19 309 PHE A CA 1
ATOM 2461 C C . PHE A 1 309 ? -2.605 -14.191 -4.687 1.00 90.19 309 PHE A C 1
ATOM 2463 O O . PHE A 1 309 ? -3.734 -13.948 -4.283 1.00 90.19 309 PHE A O 1
ATOM 2470 N N . ALA A 1 310 ? -2.297 -14.152 -5.988 1.00 89.81 310 ALA A N 1
ATOM 2471 C CA . ALA A 1 310 ? -3.281 -13.788 -7.013 1.00 89.81 310 ALA A CA 1
ATOM 2472 C C . ALA A 1 310 ? -4.486 -14.752 -7.043 1.00 89.81 310 ALA A C 1
ATOM 2474 O O . ALA A 1 310 ? -5.625 -14.305 -7.070 1.00 89.81 310 ALA A O 1
ATOM 2475 N N . ALA A 1 311 ? -4.246 -16.064 -6.946 1.00 91.88 311 ALA A N 1
ATOM 2476 C CA . ALA A 1 311 ? -5.317 -17.058 -6.891 1.00 91.88 311 ALA A CA 1
ATOM 2477 C C . ALA A 1 311 ? -6.077 -17.013 -5.553 1.00 91.88 311 ALA A C 1
ATOM 2479 O O . ALA A 1 311 ? -7.291 -17.194 -5.533 1.00 91.88 311 ALA A O 1
ATOM 2480 N N . THR A 1 312 ? -5.394 -16.722 -4.439 1.00 91.38 312 THR A N 1
ATOM 2481 C CA . THR A 1 312 ? -6.060 -16.477 -3.149 1.00 91.38 312 THR A CA 1
ATOM 2482 C C . THR A 1 312 ? -6.963 -15.244 -3.237 1.00 91.38 312 THR A C 1
ATOM 2484 O O . THR A 1 312 ? -8.106 -15.284 -2.793 1.00 91.38 312 THR A O 1
ATOM 2487 N N . TRP A 1 313 ?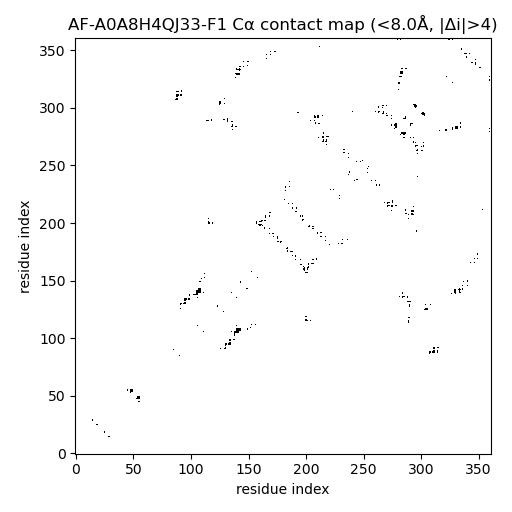 -6.484 -14.159 -3.854 1.00 91.88 313 TRP A N 1
ATOM 2488 C CA . TRP A 1 313 ? -7.247 -12.933 -4.080 1.00 91.88 313 TRP A CA 1
ATOM 2489 C C . TRP A 1 313 ? -8.473 -13.159 -4.968 1.00 91.88 313 TRP A C 1
ATOM 2491 O O . TRP A 1 313 ? -9.549 -12.645 -4.663 1.00 91.88 313 TRP A O 1
ATOM 2501 N N . ASP A 1 314 ? -8.344 -13.958 -6.026 1.00 92.44 314 ASP A N 1
ATOM 2502 C CA . ASP A 1 314 ? -9.474 -14.325 -6.882 1.00 92.44 314 ASP A CA 1
ATOM 2503 C C . ASP A 1 314 ? -10.536 -15.125 -6.091 1.00 92.44 314 ASP A C 1
ATOM 2505 O O . ASP A 1 314 ? -11.728 -14.855 -6.237 1.00 92.44 314 ASP A O 1
ATOM 2509 N N . LEU A 1 315 ? -10.138 -16.020 -5.171 1.00 93.69 315 LEU A N 1
ATOM 2510 C CA . LEU A 1 315 ? -11.074 -16.695 -4.253 1.00 93.69 315 LEU A CA 1
ATOM 2511 C C . LEU A 1 315 ? -11.793 -15.707 -3.321 1.00 93.69 315 LEU A C 1
ATOM 2513 O O . LEU A 1 315 ? -13.013 -15.776 -3.196 1.00 93.69 315 LEU A O 1
ATOM 2517 N N . ILE A 1 316 ? -11.074 -14.772 -2.694 1.00 90.81 316 ILE A N 1
ATOM 2518 C CA . ILE A 1 316 ? -11.660 -13.786 -1.764 1.00 90.81 316 ILE A CA 1
ATOM 2519 C C . ILE A 1 316 ? -12.611 -12.838 -2.489 1.00 90.81 316 ILE A C 1
ATOM 2521 O O . ILE A 1 316 ? -13.726 -12.607 -2.036 1.00 90.81 316 ILE A O 1
ATOM 2525 N N . SER A 1 317 ? -12.181 -12.286 -3.622 1.00 90.56 317 SER A N 1
ATOM 2526 C CA . SER A 1 317 ? -12.990 -11.341 -4.396 1.00 90.56 317 SER A CA 1
ATOM 2527 C C . SER A 1 317 ? -14.232 -11.983 -5.022 1.00 90.56 317 SER A C 1
ATOM 2529 O O . SER A 1 317 ? -15.190 -11.265 -5.286 1.00 90.56 317 SER A O 1
ATOM 2531 N N . THR A 1 318 ? -14.240 -13.310 -5.202 1.00 92.88 318 THR A N 1
ATOM 2532 C CA . THR A 1 318 ? -15.403 -14.073 -5.690 1.00 92.88 318 THR A CA 1
ATOM 2533 C C . THR A 1 318 ? -16.354 -14.518 -4.573 1.00 92.88 318 THR A C 1
ATOM 2535 O O . THR A 1 318 ? -17.561 -14.526 -4.788 1.00 92.88 318 THR A O 1
ATOM 2538 N N . ASN A 1 319 ? -15.832 -14.939 -3.414 1.00 92.81 319 ASN A N 1
ATOM 2539 C CA . ASN A 1 319 ? -16.619 -15.640 -2.385 1.00 92.81 319 ASN A CA 1
ATOM 2540 C C . ASN A 1 319 ? -16.898 -14.817 -1.117 1.00 92.81 319 ASN A C 1
ATOM 2542 O O . ASN A 1 319 ? -17.694 -15.246 -0.287 1.00 92.81 319 ASN A O 1
ATOM 2546 N N . CYS A 1 320 ? -16.235 -13.676 -0.927 1.00 90.00 320 CYS A N 1
ATOM 2547 C CA . CYS A 1 320 ? -16.582 -12.724 0.125 1.00 90.00 320 CYS A CA 1
ATOM 2548 C C . CYS A 1 320 ? -17.385 -11.581 -0.491 1.00 90.00 320 CYS A C 1
ATOM 2550 O O . CYS A 1 320 ? -16.964 -11.016 -1.505 1.00 90.00 320 CYS A O 1
ATOM 2552 N N . ASP A 1 321 ? -18.492 -11.207 0.146 1.00 90.38 321 ASP A N 1
ATOM 2553 C CA . ASP A 1 321 ? -19.265 -10.027 -0.236 1.00 90.38 321 ASP A CA 1
ATOM 2554 C C . ASP A 1 321 ? -18.400 -8.752 -0.174 1.00 90.38 321 ASP A C 1
ATOM 2556 O O . ASP A 1 321 ? -17.287 -8.733 0.370 1.00 90.38 321 ASP A O 1
ATOM 2560 N N . ASP A 1 322 ? -18.859 -7.691 -0.828 1.00 90.38 322 ASP A N 1
ATOM 2561 C CA . ASP A 1 322 ? -18.297 -6.355 -0.632 1.00 90.38 322 ASP A CA 1
ATOM 2562 C C . ASP A 1 322 ? -18.740 -5.806 0.737 1.00 90.38 322 ASP A C 1
ATOM 2564 O O . ASP A 1 322 ? -19.766 -6.228 1.275 1.00 90.38 322 ASP A O 1
ATOM 2568 N N . LEU A 1 323 ? -17.951 -4.903 1.330 1.00 91.00 323 LEU A N 1
ATOM 2569 C CA . LEU A 1 323 ? -18.298 -4.300 2.619 1.00 91.00 323 LEU A CA 1
ATOM 2570 C C . LEU A 1 323 ? -19.646 -3.575 2.525 1.00 91.00 323 LEU A C 1
ATOM 2572 O O . LEU A 1 323 ? -19.937 -2.892 1.542 1.00 91.00 323 LEU A O 1
ATOM 2576 N N . SER A 1 324 ? -20.444 -3.636 3.589 1.00 93.56 324 SER A N 1
ATOM 2577 C CA . SER A 1 324 ? -21.559 -2.696 3.727 1.00 93.56 324 SER A CA 1
ATOM 2578 C C . SER A 1 324 ? -21.042 -1.255 3.857 1.00 93.56 324 SER A C 1
ATOM 2580 O O . SER A 1 324 ? -19.901 -1.012 4.273 1.00 93.56 324 SER A O 1
ATOM 2582 N N . TYR A 1 325 ? -21.888 -0.276 3.521 1.00 93.44 325 TYR A N 1
ATOM 2583 C CA . TYR A 1 325 ? -21.538 1.143 3.654 1.00 93.44 325 TYR A CA 1
ATOM 2584 C C . TYR A 1 325 ? -21.135 1.474 5.101 1.00 93.44 325 TYR A C 1
ATOM 2586 O O . TYR A 1 325 ? -20.137 2.154 5.331 1.00 93.44 325 TYR A O 1
ATOM 2594 N N . GLU A 1 326 ? -21.857 0.919 6.074 1.00 93.94 326 GLU A N 1
ATOM 2595 C CA . GLU A 1 326 ? -21.616 1.069 7.507 1.00 93.94 326 GLU A CA 1
ATOM 2596 C C . GLU A 1 326 ? -20.247 0.510 7.936 1.00 93.94 326 GLU A C 1
ATOM 2598 O O . GLU A 1 326 ? -19.572 1.085 8.791 1.00 93.94 326 GLU A O 1
ATOM 2603 N N . GLU A 1 327 ? -19.793 -0.594 7.338 1.00 93.81 327 GLU A N 1
ATOM 2604 C CA . GLU A 1 327 ? -18.471 -1.170 7.610 1.00 93.81 327 GLU A CA 1
ATOM 2605 C C . GLU A 1 327 ? -17.343 -0.369 6.962 1.00 93.81 327 GLU A C 1
ATOM 2607 O O . GLU A 1 327 ? -16.295 -0.167 7.583 1.00 93.81 327 GLU A O 1
ATOM 2612 N N . ALA A 1 328 ? -17.552 0.121 5.739 1.00 94.50 328 ALA A N 1
ATOM 2613 C CA . ALA A 1 328 ? -16.605 0.996 5.060 1.00 94.50 328 ALA A CA 1
ATOM 2614 C C . ALA A 1 328 ? -16.451 2.344 5.790 1.00 94.50 328 ALA A C 1
ATOM 2616 O O . ALA A 1 328 ? -15.323 2.800 5.998 1.00 94.50 328 ALA A O 1
ATOM 2617 N N . GLU A 1 329 ? -17.559 2.941 6.243 1.00 95.06 329 GLU A N 1
ATOM 2618 C CA . GLU A 1 329 ? -17.588 4.163 7.056 1.00 95.06 329 GLU A CA 1
ATOM 2619 C C . GLU A 1 329 ? -16.879 3.944 8.400 1.00 95.06 329 GLU A C 1
ATOM 2621 O O . GLU A 1 329 ? -15.937 4.671 8.720 1.00 95.06 329 GLU A O 1
ATOM 2626 N N . ARG A 1 330 ? -17.204 2.862 9.122 1.00 95.12 330 ARG A N 1
ATOM 2627 C CA . ARG A 1 330 ? -16.521 2.462 10.366 1.00 95.12 330 ARG A CA 1
ATOM 2628 C C . ARG A 1 330 ? -15.006 2.298 10.183 1.00 95.12 330 ARG A C 1
ATOM 2630 O O . ARG A 1 330 ? -14.223 2.810 10.989 1.00 95.12 330 ARG A O 1
ATOM 2637 N N . ASN A 1 331 ? -14.580 1.607 9.123 1.00 95.75 331 ASN A N 1
ATOM 2638 C CA . ASN A 1 331 ? -13.164 1.424 8.790 1.00 95.75 331 ASN A CA 1
ATOM 2639 C C . ASN A 1 331 ? -12.479 2.764 8.467 1.00 95.75 331 ASN A C 1
ATOM 2641 O O . ASN A 1 331 ? -11.319 2.977 8.831 1.00 95.75 331 ASN A O 1
ATOM 2645 N N . GLN A 1 332 ? -13.180 3.673 7.783 1.00 96.56 332 GLN A N 1
ATOM 2646 C CA . GLN A 1 332 ? -12.680 5.010 7.473 1.00 96.56 332 GLN A CA 1
ATOM 2647 C C . GLN A 1 332 ? -12.548 5.880 8.726 1.00 96.56 332 GLN A C 1
ATOM 2649 O O . GLN A 1 332 ? -11.539 6.576 8.863 1.00 96.56 332 GLN A O 1
ATOM 2654 N N . ASP A 1 333 ? -13.505 5.828 9.647 1.00 95.00 333 ASP A N 1
ATOM 2655 C CA . ASP A 1 333 ? -13.458 6.572 10.905 1.00 95.00 333 ASP A CA 1
ATOM 2656 C C . ASP A 1 333 ? -12.329 6.072 11.808 1.00 95.00 333 ASP A C 1
ATOM 2658 O O . ASP A 1 333 ? -11.527 6.879 12.283 1.00 95.00 333 ASP A O 1
ATOM 2662 N N . ALA A 1 334 ? -12.175 4.751 11.958 1.00 95.62 334 ALA A N 1
ATOM 2663 C CA . ALA A 1 334 ? -11.055 4.147 12.680 1.00 95.62 334 ALA A CA 1
ATOM 2664 C C . ALA A 1 334 ? -9.695 4.613 12.124 1.00 95.62 334 ALA A C 1
ATOM 2666 O O . ALA A 1 334 ? -8.831 5.080 12.872 1.00 95.62 334 ALA A O 1
ATOM 2667 N N . PHE A 1 335 ? -9.520 4.565 10.800 1.00 96.38 335 PHE A N 1
ATOM 2668 C CA . PHE A 1 335 ? -8.314 5.062 10.137 1.00 96.38 335 PHE A CA 1
ATOM 2669 C C . PHE A 1 335 ? -8.119 6.570 10.349 1.00 96.38 335 PHE A C 1
ATOM 2671 O O . PHE A 1 335 ? -7.016 7.018 10.662 1.00 96.38 335 PHE A O 1
ATOM 2678 N N . THR A 1 336 ? -9.188 7.358 10.236 1.00 94.56 336 THR A N 1
ATOM 2679 C CA . THR A 1 336 ? -9.159 8.819 10.381 1.00 94.56 336 THR A CA 1
ATOM 2680 C C . THR A 1 336 ? -8.769 9.241 11.800 1.00 94.56 336 THR A C 1
ATOM 2682 O O . THR A 1 336 ? -7.934 10.135 11.944 1.00 94.56 336 THR A O 1
ATOM 2685 N N . GLN A 1 337 ? -9.291 8.574 12.835 1.00 92.69 337 GLN A N 1
ATOM 2686 C CA . GLN A 1 337 ? -8.887 8.785 14.231 1.00 92.69 337 GLN A CA 1
ATOM 2687 C C . GLN A 1 337 ? -7.398 8.476 14.445 1.00 92.69 337 GLN A C 1
ATOM 2689 O O . GLN A 1 337 ? -6.673 9.274 15.040 1.00 92.69 337 GLN A O 1
ATOM 2694 N N . VAL A 1 338 ? -6.917 7.338 13.929 1.00 92.38 338 VAL A N 1
ATOM 2695 C CA . VAL A 1 338 ? -5.499 6.959 14.030 1.00 92.38 338 VAL A CA 1
ATOM 2696 C C . VAL A 1 338 ? -4.611 7.987 13.319 1.00 92.38 338 VAL A C 1
ATOM 2698 O O . VAL A 1 338 ? -3.593 8.397 13.873 1.00 92.38 338 VAL A O 1
ATOM 2701 N N . MET A 1 339 ? -4.996 8.468 12.134 1.00 92.44 339 MET A N 1
ATOM 2702 C CA . MET A 1 339 ? -4.234 9.495 11.415 1.00 92.44 339 MET A CA 1
ATOM 2703 C C . MET A 1 339 ? -4.223 10.853 12.142 1.00 92.44 339 MET A C 1
ATOM 2705 O O . MET A 1 339 ? -3.169 11.482 12.185 1.00 92.44 339 MET A O 1
ATOM 2709 N N . ASP A 1 340 ? -5.327 11.288 12.762 1.00 89.75 340 ASP A N 1
ATOM 2710 C CA . ASP A 1 340 ? -5.394 12.542 13.544 1.00 89.75 340 ASP A CA 1
ATOM 2711 C C . ASP A 1 340 ? -4.501 12.517 14.805 1.00 89.75 340 ASP A C 1
ATOM 2713 O O . ASP A 1 340 ? -3.877 13.511 15.184 1.00 89.75 340 ASP A O 1
ATOM 2717 N N . VAL A 1 341 ? -4.355 11.348 15.439 1.00 88.94 341 VAL A N 1
ATOM 2718 C CA . VAL A 1 341 ? -3.440 11.169 16.579 1.00 88.94 341 VAL A CA 1
ATOM 2719 C C . VAL A 1 341 ? -1.965 11.213 16.159 1.00 88.94 341 VAL A C 1
ATOM 2721 O O . VAL A 1 341 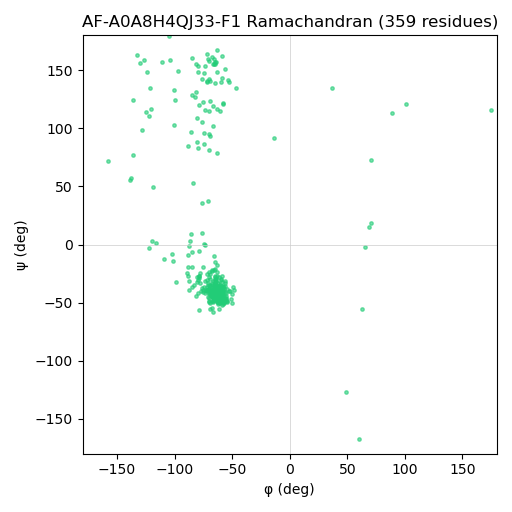? -1.111 11.650 16.946 1.00 88.94 341 VAL A O 1
ATOM 2724 N N . LEU A 1 342 ? -1.661 10.723 14.954 1.00 86.75 342 LEU A N 1
ATOM 2725 C CA . LEU A 1 342 ? -0.303 10.419 14.501 1.00 86.75 342 LEU A CA 1
ATOM 2726 C C . LEU A 1 342 ? 0.354 11.490 13.633 1.00 86.75 342 LEU A C 1
ATOM 2728 O O . LEU A 1 342 ? 1.579 11.611 13.671 1.00 86.75 342 LEU A O 1
ATOM 2732 N N . LEU A 1 343 ? -0.421 12.220 12.836 1.00 86.38 343 LEU A N 1
ATOM 2733 C CA . LEU A 1 343 ? 0.103 13.083 11.785 1.00 86.38 343 LEU A CA 1
ATOM 2734 C C . LEU A 1 343 ? 0.077 14.567 12.147 1.00 86.38 343 LEU A C 1
ATOM 2736 O O . LEU A 1 343 ? -0.700 15.037 12.976 1.00 86.38 343 LEU A O 1
ATOM 2740 N N . SER A 1 344 ? 0.921 15.332 11.456 1.00 85.12 344 SER A N 1
ATOM 2741 C CA . SER A 1 344 ? 0.750 16.777 11.359 1.00 85.12 344 SER A CA 1
ATOM 2742 C C . SER A 1 344 ? -0.532 17.107 10.582 1.00 85.12 344 SER A C 1
ATOM 2744 O O . SER A 1 344 ? -1.003 16.329 9.746 1.00 85.12 344 SER A O 1
ATOM 2746 N N . LYS A 1 345 ? -1.097 18.294 10.834 1.00 86.50 345 LYS A N 1
ATOM 2747 C CA . LYS A 1 345 ? -2.348 18.750 10.206 1.00 86.50 345 LYS A CA 1
ATOM 2748 C C . LYS A 1 345 ? -2.312 18.660 8.675 1.00 86.50 345 LYS A C 1
ATOM 2750 O O . LYS A 1 345 ? -3.303 18.263 8.069 1.00 86.50 345 LYS A O 1
ATOM 2755 N N . ASP A 1 346 ? -1.185 19.000 8.056 1.00 85.69 346 ASP A N 1
ATOM 2756 C CA . ASP A 1 346 ? -1.061 19.033 6.596 1.00 85.69 346 ASP A CA 1
ATOM 2757 C C . ASP A 1 346 ? -0.943 17.626 5.990 1.00 85.69 346 ASP A C 1
ATOM 2759 O O . ASP A 1 346 ? -1.588 17.339 4.978 1.00 85.69 346 ASP A O 1
ATOM 2763 N N . ALA A 1 347 ? -0.232 16.709 6.656 1.00 85.25 347 ALA A N 1
ATO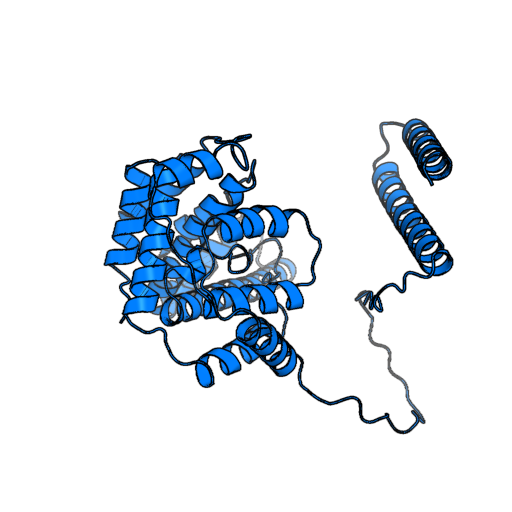M 2764 C CA . ALA A 1 347 ? -0.199 15.294 6.286 1.00 85.25 347 ALA A CA 1
ATOM 2765 C C . ALA A 1 347 ? -1.584 14.632 6.420 1.00 85.25 347 ALA A C 1
ATOM 2767 O O . ALA A 1 347 ? -2.029 13.918 5.520 1.00 85.25 347 ALA A O 1
ATOM 2768 N N . TYR A 1 348 ? -2.308 14.928 7.502 1.00 89.62 348 TYR A N 1
ATOM 2769 C CA . TYR A 1 348 ? -3.687 14.478 7.699 1.00 89.62 348 TYR A CA 1
ATOM 2770 C C . TYR A 1 348 ? -4.636 15.025 6.616 1.00 89.62 348 TYR A C 1
ATOM 2772 O O . TYR A 1 348 ? -5.423 14.274 6.038 1.00 89.62 348 TYR A O 1
ATOM 2780 N N . LEU A 1 349 ? -4.525 16.313 6.264 1.00 89.81 349 LEU A N 1
ATOM 2781 C CA . LEU A 1 349 ? -5.302 16.917 5.175 1.00 89.81 349 LEU A CA 1
ATOM 2782 C C . LEU A 1 349 ? -4.986 16.299 3.805 1.00 89.81 349 LEU A C 1
ATOM 2784 O O . LEU A 1 349 ? -5.900 16.151 2.992 1.00 89.81 349 LEU A O 1
ATOM 2788 N N . TYR A 1 350 ? -3.733 15.914 3.544 1.00 90.12 350 TYR A N 1
ATOM 2789 C CA . TYR A 1 350 ? -3.363 15.177 2.332 1.00 90.12 350 TYR A CA 1
ATOM 2790 C C . TYR A 1 350 ? -4.090 13.824 2.253 1.00 90.12 350 TYR A C 1
ATOM 2792 O O . TYR A 1 350 ? -4.743 13.540 1.247 1.00 90.12 350 TYR A O 1
ATOM 2800 N N . ILE A 1 351 ? -4.068 13.035 3.334 1.00 92.94 351 ILE A N 1
ATOM 2801 C CA . ILE A 1 351 ? -4.775 11.746 3.393 1.00 92.94 351 ILE A CA 1
ATOM 2802 C C . ILE A 1 351 ? -6.292 11.934 3.251 1.00 92.94 351 ILE A C 1
ATOM 2804 O O . ILE A 1 351 ? -6.922 11.228 2.467 1.00 92.94 351 ILE A O 1
ATOM 2808 N N . ARG A 1 352 ? -6.892 12.927 3.921 1.00 94.38 352 ARG A N 1
ATOM 2809 C CA . ARG A 1 352 ? -8.331 13.212 3.768 1.00 94.38 352 ARG A CA 1
ATOM 2810 C C . ARG A 1 352 ? -8.723 13.567 2.335 1.00 94.38 352 ARG A C 1
ATOM 2812 O O . ARG A 1 352 ? -9.765 13.108 1.877 1.00 94.38 352 ARG A O 1
ATOM 2819 N N . ARG A 1 353 ? -7.903 14.345 1.616 1.00 94.12 353 ARG A N 1
ATOM 2820 C CA . ARG A 1 353 ? -8.141 14.646 0.191 1.00 94.12 353 ARG A CA 1
ATOM 2821 C C . ARG A 1 353 ? -8.073 13.390 -0.671 1.00 94.12 353 ARG A C 1
ATOM 2823 O O . ARG A 1 353 ? -8.898 13.245 -1.567 1.00 94.12 353 ARG A O 1
ATOM 2830 N N . PHE A 1 354 ? -7.133 12.485 -0.392 1.00 95.25 354 PHE A N 1
ATOM 2831 C CA . PHE A 1 354 ? -7.070 11.193 -1.070 1.00 95.25 354 PHE A CA 1
ATOM 2832 C C . PHE A 1 354 ? -8.364 10.392 -0.855 1.00 95.25 354 PHE A C 1
ATOM 2834 O O . PHE A 1 354 ? -8.969 9.981 -1.840 1.00 95.25 354 PHE A O 1
ATOM 2841 N N . LEU A 1 355 ? -8.851 10.245 0.382 1.00 96.56 355 LEU A N 1
ATOM 2842 C CA . LEU A 1 355 ? -10.106 9.522 0.650 1.00 96.56 355 LEU A CA 1
ATOM 2843 C C . LEU A 1 355 ? -11.316 10.183 -0.035 1.00 96.56 355 LEU A C 1
ATOM 2845 O O . LEU A 1 355 ? -12.110 9.509 -0.676 1.00 96.56 355 LEU A O 1
ATOM 2849 N N . GLN A 1 356 ? -11.410 11.517 -0.023 1.00 95.75 356 GLN A N 1
ATOM 2850 C CA . GLN A 1 356 ? -12.469 12.256 -0.733 1.00 95.75 356 GLN A CA 1
ATOM 2851 C C . GLN A 1 356 ? -12.458 12.055 -2.261 1.00 95.75 356 GLN A C 1
ATOM 2853 O O . GLN A 1 356 ? -13.497 12.177 -2.903 1.00 95.75 356 GLN A O 1
ATOM 2858 N N . GLN A 1 357 ? -11.295 11.773 -2.854 1.00 95.50 357 GLN A N 1
ATOM 2859 C CA . GLN A 1 357 ? -11.137 11.465 -4.284 1.00 95.50 357 GLN A CA 1
ATOM 2860 C C . GLN A 1 357 ? -11.314 9.972 -4.607 1.00 95.50 357 GLN A C 1
ATOM 2862 O O . GLN A 1 357 ? -11.335 9.587 -5.779 1.00 95.50 357 GLN A O 1
ATOM 2867 N N . ASN A 1 358 ? -11.392 9.130 -3.578 1.00 96.00 358 ASN A N 1
ATOM 2868 C CA . ASN A 1 358 ? -11.501 7.682 -3.670 1.00 96.00 358 ASN A CA 1
ATOM 2869 C C . ASN A 1 358 ? -12.532 7.183 -2.639 1.00 96.00 358 ASN A C 1
ATOM 2871 O O . ASN A 1 358 ? -12.148 6.398 -1.777 1.00 96.00 358 ASN A O 1
ATOM 2875 N N . PRO A 1 359 ? -13.792 7.667 -2.673 1.00 94.75 359 PRO A N 1
ATOM 2876 C CA . PRO A 1 359 ? -14.818 7.188 -1.757 1.00 94.75 359 PRO A CA 1
ATOM 2877 C C . PRO A 1 359 ? -15.114 5.709 -2.021 1.00 94.75 359 PRO A C 1
ATOM 2879 O O . PRO A 1 359 ? -14.949 5.230 -3.147 1.00 94.75 359 PRO A O 1
ATOM 2882 N N . TYR A 1 360 ? -15.613 5.020 -0.999 1.00 92.88 360 TYR A N 1
ATOM 2883 C CA . TYR A 1 360 ? -16.290 3.741 -1.183 1.00 92.88 360 TYR A CA 1
ATOM 2884 C C . TYR A 1 360 ? -17.519 3.932 -2.094 1.00 92.88 360 TYR A C 1
ATOM 2886 O O . TYR A 1 360 ? -18.183 4.971 -2.004 1.00 92.88 360 TYR A O 1
ATOM 2894 N N . MET A 1 361 ? -17.765 2.988 -3.009 1.00 80.56 361 MET A N 1
ATOM 2895 C CA . MET A 1 361 ? -18.767 3.087 -4.087 1.00 80.56 361 MET A CA 1
ATOM 2896 C C . MET A 1 361 ? -19.770 1.944 -4.035 1.00 80.56 361 MET A C 1
ATOM 2898 O O . MET A 1 361 ? -19.314 0.811 -3.786 1.00 80.56 361 MET A O 1
#

Nearest PDB structures (foldseek):
  2v7d-assembly1_A  TM=2.270E-01  e=4.335E+00  Bos taurus
  2v7d-assembly1_B  TM=2.182E-01  e=3.972E+00  Bos taurus
  3h2v-assembly2_B  TM=2.520E-01  e=9.514E+00  Homo sapiens
  5n6n-assembly1_B  TM=2.019E-01  e=7.989E+00  Saccharomyces cerevisiae S288C